Protein AF-A0A6G1RL89-F1 (afdb_monomer)

Secondary structure (DSSP, 8-state):
-HHHHTTTT-SSHHHHHHHHHHHHHHHHH-HHHHHHHHHHHHT-S-HHHHHHHHHHHHHHHHH-TTHHHHHHHHHHHHHHHHHHHH----TT--EEEHHHH-HHHHHHHH-TTSPP-B---HHHHSPPPPSSSS--TT--SS-S---BEEEE-SEEEEPSSTT-PEEEEEEETTS-EEEEEE-TT--THHHHHHHHHHHHHHHHHHH-SGGG-

Organism: NCBI:txid2861861

Nearest PDB structures (foldseek):
  7uxh-assembly1_C  TM=6.702E-01  e=1.088E-07  Homo sapiens
  7peb-assembly1_A  TM=6.533E-01  e=1.981E-07  Homo sapiens
  6bcx-assembly1_B  TM=6.563E-01  e=2.333E-07  Homo sapiens
  6sb2-assembly1_B  TM=6.577E-01  e=2.602E-07  Homo sapiens
  8era-assembly1_A  TM=6.270E-01  e=2.748E-07  Homo sapiens

InterPro domains:
  IPR000403 Phosphatidylinositol 3-/4-kinase, catalytic domain [PS50290] (152-213)
  IPR011009 Protein kinase-like domain superfamily [SSF56112] (81-208)
  IPR014009 PIK-related kinase, FAT domain [PS51189] (1-44)
  IPR050517 DNA Damage Response and Repair Kinase [PTHR11139] (2-213)
  IPR057564 Serine/threonine-protein kinase ATR-like, HEAT repeats [PF23593] (1-78)

pLDDT: mean 91.5, std 6.46, range [67.94, 98.12]

Radius of gyration: 18.92 Å; Cα contacts (8 Å, |Δi|>4): 242; chains: 1; bounding box: 45×50×54 Å

Structure (mmCIF, N/CA/C/O backbone):
data_AF-A0A6G1RL89-F1
#
_entry.id   AF-A0A6G1RL89-F1
#
loop_
_atom_site.group_PDB
_atom_site.id
_atom_site.type_symbol
_atom_site.label_atom_id
_atom_site.label_alt_id
_atom_site.label_comp_id
_atom_site.label_asym_id
_atom_site.label_entity_id
_atom_site.label_seq_id
_atom_site.pdbx_PDB_ins_code
_atom_site.Cartn_x
_atom_site.Cartn_y
_atom_site.Cartn_z
_atom_site.occupancy
_atom_site.B_iso_or_equiv
_atom_site.auth_seq_id
_atom_site.auth_comp_id
_atom_site.auth_asym_id
_atom_site.auth_atom_id
_atom_site.pdbx_PDB_model_num
ATOM 1 N N . PHE A 1 1 ? 12.461 -5.597 -7.334 1.00 83.75 1 PHE A N 1
ATOM 2 C CA . PHE A 1 1 ? 12.072 -4.218 -6.959 1.00 83.75 1 PHE A CA 1
ATOM 3 C C . PHE A 1 1 ? 12.439 -3.883 -5.517 1.00 83.75 1 PHE A C 1
ATOM 5 O O . PHE A 1 1 ? 13.153 -2.918 -5.295 1.00 83.75 1 PHE A O 1
ATOM 12 N N . SER A 1 2 ? 12.046 -4.691 -4.534 1.00 85.44 2 SER A N 1
ATOM 13 C CA . SER A 1 2 ? 12.359 -4.444 -3.122 1.00 85.44 2 SER A CA 1
ATOM 14 C C . SER A 1 2 ? 13.858 -4.336 -2.783 1.00 85.44 2 SER A C 1
ATOM 16 O O . SER A 1 2 ? 14.244 -3.492 -1.976 1.00 85.44 2 SER A O 1
ATOM 18 N N . GLN A 1 3 ? 14.720 -5.099 -3.465 1.00 89.25 3 GLN A N 1
ATOM 19 C CA . GLN A 1 3 ? 16.183 -4.946 -3.375 1.00 89.25 3 GLN A CA 1
ATOM 20 C C . GLN A 1 3 ? 16.710 -3.622 -3.960 1.00 89.25 3 GLN A C 1
ATOM 22 O O . GLN A 1 3 ? 17.746 -3.134 -3.531 1.00 89.25 3 GLN A O 1
ATOM 27 N N . LEU A 1 4 ? 16.009 -3.016 -4.925 1.00 91.94 4 LEU A N 1
ATOM 28 C CA . LEU A 1 4 ? 16.375 -1.688 -5.435 1.00 91.94 4 LEU A CA 1
ATOM 29 C C . LEU A 1 4 ? 16.027 -0.623 -4.394 1.00 91.94 4 LEU A C 1
ATOM 31 O O . LEU A 1 4 ? 16.845 0.237 -4.083 1.00 91.94 4 LEU A O 1
ATOM 35 N N . ILE A 1 5 ? 14.837 -0.738 -3.794 1.00 90.56 5 ILE A N 1
ATOM 36 C CA . ILE A 1 5 ? 14.379 0.156 -2.726 1.00 90.56 5 ILE A CA 1
ATOM 37 C C . ILE A 1 5 ? 15.330 0.144 -1.521 1.00 90.56 5 ILE A C 1
ATOM 39 O O . ILE A 1 5 ? 15.572 1.189 -0.919 1.00 90.56 5 ILE A O 1
ATOM 43 N N . SER A 1 6 ? 15.890 -1.013 -1.156 1.00 89.25 6 SER A N 1
ATOM 44 C CA . SER A 1 6 ? 16.833 -1.100 -0.033 1.00 89.25 6 SER A CA 1
ATOM 45 C C . SER A 1 6 ? 18.162 -0.378 -0.297 1.00 89.25 6 SER A C 1
ATOM 47 O O . SER A 1 6 ? 18.883 -0.081 0.653 1.00 89.25 6 SER A O 1
ATOM 49 N N . ARG A 1 7 ? 18.477 -0.060 -1.560 1.00 92.75 7 ARG A N 1
ATOM 50 C CA . ARG A 1 7 ? 19.749 0.536 -1.996 1.00 92.75 7 ARG A CA 1
ATOM 51 C C . ARG A 1 7 ? 19.641 1.991 -2.455 1.00 92.75 7 ARG A C 1
ATOM 53 O O . ARG A 1 7 ? 20.636 2.544 -2.900 1.00 92.75 7 ARG A O 1
ATOM 60 N N . ILE A 1 8 ? 18.488 2.645 -2.306 1.00 92.69 8 ILE A N 1
ATOM 61 C CA . ILE A 1 8 ? 18.311 4.044 -2.752 1.00 92.69 8 ILE A CA 1
ATOM 62 C C . ILE A 1 8 ? 19.202 5.051 -2.009 1.00 92.69 8 ILE A C 1
ATOM 64 O O . ILE A 1 8 ? 19.407 6.155 -2.492 1.00 92.69 8 ILE A O 1
ATOM 68 N N . CYS A 1 9 ? 19.733 4.687 -0.841 1.00 92.94 9 CYS A N 1
ATOM 69 C CA . CYS A 1 9 ? 20.680 5.509 -0.086 1.00 92.94 9 CYS A CA 1
ATOM 70 C C . CYS A 1 9 ? 22.141 5.180 -0.436 1.00 92.94 9 CYS A C 1
ATOM 72 O O . CYS A 1 9 ? 23.008 5.273 0.429 1.00 92.94 9 CYS A O 1
ATOM 74 N N . HIS A 1 10 ? 22.409 4.722 -1.662 1.00 93.12 10 HIS A N 1
ATOM 75 C CA . HIS A 1 10 ? 23.769 4.469 -2.125 1.00 93.12 10 HIS A CA 1
ATOM 76 C C . HIS A 1 10 ? 24.621 5.744 -2.009 1.00 93.12 10 HIS A C 1
ATOM 78 O O . HIS A 1 10 ? 24.128 6.838 -2.273 1.00 93.12 10 HIS A O 1
ATOM 84 N N . SER A 1 11 ? 25.887 5.604 -1.608 1.00 92.81 11 SER A N 1
ATOM 85 C CA . SER A 1 11 ? 26.793 6.738 -1.376 1.00 92.81 11 SER A CA 1
ATOM 86 C C . SER A 1 11 ? 27.204 7.451 -2.665 1.00 92.81 11 SER A C 1
ATOM 88 O O . SER A 1 11 ? 27.355 8.666 -2.668 1.00 92.81 11 SER A O 1
ATOM 90 N N . HIS A 1 12 ? 27.387 6.706 -3.758 1.00 95.75 12 HIS A N 1
ATOM 91 C CA . HIS A 1 12 ? 27.694 7.274 -5.074 1.00 95.75 12 HIS A CA 1
ATOM 92 C C . HIS A 1 12 ? 26.444 7.824 -5.772 1.00 95.75 12 HIS A C 1
ATOM 94 O O . HIS A 1 12 ? 25.513 7.067 -6.064 1.00 95.75 12 HIS A O 1
ATOM 100 N N . ASP A 1 13 ? 26.465 9.116 -6.103 1.00 94.06 13 ASP A N 1
ATOM 101 C CA . ASP A 1 13 ? 25.341 9.818 -6.732 1.00 94.06 13 ASP A CA 1
ATOM 102 C C . ASP A 1 13 ? 25.016 9.310 -8.141 1.00 94.06 13 ASP A C 1
ATOM 104 O O . ASP A 1 13 ? 23.843 9.204 -8.490 1.00 94.06 13 ASP A O 1
ATOM 108 N N . GLU A 1 14 ? 26.016 8.912 -8.932 1.00 96.44 14 GLU A N 1
ATOM 109 C CA . GLU A 1 14 ? 25.786 8.331 -10.265 1.00 96.44 14 GLU A CA 1
ATOM 110 C C . GLU A 1 14 ? 24.995 7.020 -10.183 1.00 96.44 14 GLU A C 1
ATOM 112 O O . GLU A 1 14 ? 24.044 6.797 -10.937 1.00 96.44 14 GLU A O 1
ATOM 117 N N . VAL A 1 15 ? 25.329 6.172 -9.204 1.00 96.25 15 VAL A N 1
ATOM 118 C CA . VAL A 1 15 ? 24.593 4.929 -8.941 1.00 96.25 15 VAL A CA 1
ATOM 119 C C . VAL A 1 15 ? 23.162 5.254 -8.530 1.00 96.25 15 VAL A C 1
ATOM 121 O O . VAL A 1 15 ? 22.223 4.629 -9.027 1.00 96.25 15 VAL A O 1
ATOM 124 N N . PHE A 1 16 ? 22.971 6.251 -7.661 1.00 96.06 16 PHE A N 1
ATOM 125 C CA . PHE A 1 16 ? 21.631 6.691 -7.294 1.00 96.06 16 PHE A CA 1
ATOM 126 C C . PHE A 1 16 ? 20.845 7.225 -8.499 1.00 96.06 16 PHE A C 1
ATOM 128 O O . PHE A 1 16 ? 19.677 6.872 -8.648 1.00 96.06 16 PHE A O 1
ATOM 135 N N . ALA A 1 17 ? 21.458 8.008 -9.387 1.00 96.19 17 ALA A N 1
ATOM 136 C CA . ALA A 1 17 ? 20.791 8.541 -10.573 1.00 96.19 17 ALA A CA 1
ATOM 137 C C . ALA A 1 17 ? 20.250 7.416 -11.472 1.00 96.19 17 ALA A C 1
ATOM 139 O O . ALA A 1 17 ? 19.093 7.455 -11.901 1.00 96.19 17 ALA A O 1
ATOM 140 N N . VAL A 1 18 ? 21.045 6.362 -11.685 1.00 96.75 18 VAL A N 1
ATOM 141 C CA . VAL A 1 18 ? 20.615 5.161 -12.418 1.00 96.75 18 VAL A CA 1
ATOM 142 C C . VAL A 1 18 ? 19.504 4.422 -11.665 1.00 96.75 18 VAL A C 1
ATOM 144 O O . VAL A 1 18 ? 18.473 4.090 -12.258 1.00 96.75 18 VAL A O 1
ATOM 147 N N . LEU A 1 19 ? 19.662 4.202 -10.355 1.00 96.06 19 LEU A N 1
ATOM 148 C CA . LEU A 1 19 ? 18.644 3.552 -9.521 1.00 96.06 19 LEU A CA 1
ATOM 149 C C . LEU A 1 19 ? 17.314 4.309 -9.555 1.00 96.06 19 LEU A C 1
ATOM 151 O O . LEU A 1 19 ? 16.263 3.686 -9.697 1.00 96.06 19 LEU A O 1
ATOM 155 N N . MET A 1 20 ? 17.348 5.638 -9.476 1.00 96.31 20 MET A N 1
ATOM 156 C CA . MET A 1 20 ? 16.171 6.498 -9.535 1.00 96.31 20 MET A CA 1
ATOM 157 C C . MET A 1 20 ? 15.408 6.292 -10.844 1.00 96.31 20 MET A C 1
ATOM 159 O O . MET A 1 20 ? 14.191 6.112 -10.817 1.00 96.31 20 MET A O 1
ATOM 163 N N . VAL A 1 21 ? 16.108 6.253 -11.983 1.00 96.44 21 VAL A N 1
ATOM 164 C CA . VAL A 1 21 ? 15.486 6.002 -13.292 1.00 96.44 21 VAL A CA 1
ATOM 165 C C . VAL A 1 21 ? 14.863 4.607 -13.353 1.00 96.44 21 VAL A C 1
ATOM 167 O O . VAL A 1 21 ? 13.735 4.465 -13.824 1.00 96.44 21 VAL A O 1
ATOM 170 N N . ILE A 1 22 ? 15.558 3.576 -12.865 1.00 96.75 22 ILE A N 1
ATOM 171 C CA . ILE A 1 22 ? 15.038 2.199 -12.860 1.00 96.75 22 ILE A CA 1
ATOM 172 C C . ILE A 1 22 ? 13.777 2.107 -11.993 1.00 96.75 22 ILE A C 1
ATOM 174 O O . ILE A 1 22 ? 12.759 1.578 -12.439 1.00 96.75 22 ILE A O 1
ATOM 178 N N . VAL A 1 23 ? 13.821 2.636 -10.768 1.00 96.50 23 VAL A N 1
ATOM 179 C CA . VAL A 1 23 ? 12.687 2.588 -9.837 1.00 96.50 23 VAL A CA 1
ATOM 180 C C . VAL A 1 23 ? 11.503 3.384 -10.386 1.00 96.50 23 VAL A C 1
ATOM 182 O O . VAL A 1 23 ? 10.383 2.880 -10.338 1.00 96.50 23 VAL A O 1
ATOM 185 N N . ALA A 1 24 ? 11.733 4.561 -10.979 1.00 96.69 24 ALA A N 1
ATOM 186 C CA . ALA A 1 24 ? 10.679 5.350 -11.619 1.00 96.69 24 ALA A CA 1
ATOM 187 C C . ALA A 1 24 ? 10.027 4.604 -12.798 1.00 96.69 24 ALA A C 1
ATOM 189 O O . ALA A 1 24 ? 8.803 4.581 -12.900 1.00 96.69 24 ALA A O 1
ATOM 190 N N . LYS A 1 25 ? 10.812 3.921 -13.646 1.00 96.38 25 LYS A N 1
ATOM 191 C CA . LYS A 1 25 ? 10.279 3.081 -14.737 1.00 96.38 25 LYS A CA 1
ATOM 192 C C . LYS A 1 25 ? 9.412 1.933 -14.220 1.00 96.38 25 LYS A C 1
ATOM 194 O O . LYS A 1 25 ? 8.344 1.684 -14.772 1.00 96.38 25 LYS A O 1
ATOM 199 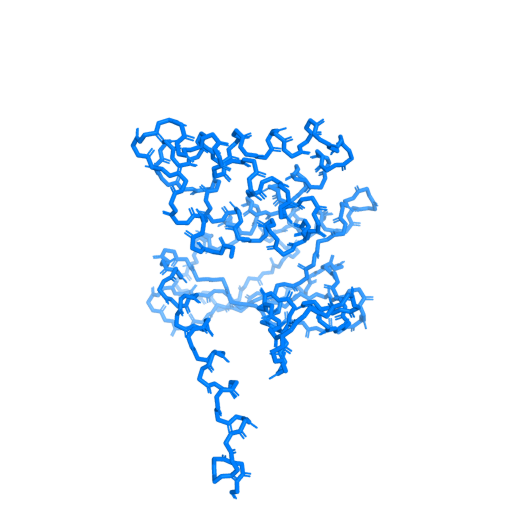N N . VAL A 1 26 ? 9.834 1.257 -13.149 1.00 95.25 26 VAL A N 1
ATOM 200 C CA . VAL A 1 26 ? 9.018 0.196 -12.536 1.00 95.25 26 VAL A CA 1
ATOM 201 C C . VAL A 1 26 ? 7.742 0.773 -11.920 1.00 95.25 26 VAL A C 1
ATOM 203 O O . VAL A 1 26 ? 6.677 0.183 -12.081 1.00 95.25 26 VAL A O 1
ATOM 206 N N . PHE A 1 27 ? 7.824 1.935 -11.268 1.00 96.12 27 PHE A N 1
ATOM 207 C CA . PHE A 1 27 ? 6.661 2.616 -10.699 1.00 96.12 27 PHE A CA 1
ATOM 208 C C . PHE A 1 27 ? 5.641 3.011 -11.776 1.00 96.12 27 PHE A C 1
ATOM 210 O O . PHE A 1 27 ? 4.444 2.872 -11.561 1.00 96.12 27 PHE A O 1
ATOM 217 N N . LEU A 1 28 ? 6.096 3.457 -12.950 1.00 95.69 28 LEU A N 1
ATOM 218 C CA . LEU A 1 28 ? 5.215 3.778 -14.078 1.00 95.69 28 LEU A CA 1
ATOM 219 C C . LEU A 1 28 ? 4.451 2.559 -14.598 1.00 95.69 28 LEU A C 1
ATOM 221 O O . LEU A 1 28 ? 3.280 2.688 -14.949 1.00 95.69 28 LEU A O 1
ATOM 225 N N . ALA A 1 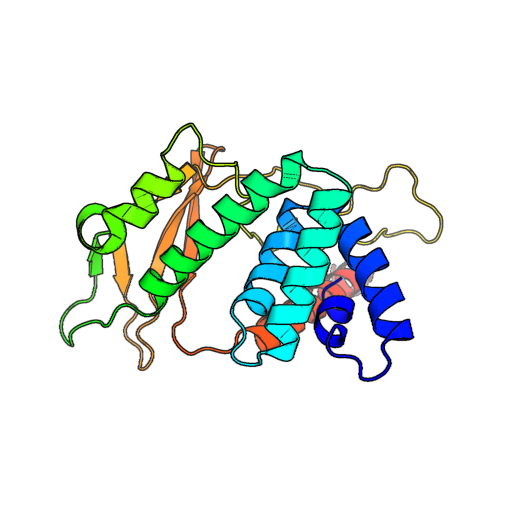29 ? 5.110 1.399 -14.651 1.00 93.69 29 ALA A N 1
ATOM 226 C CA . ALA A 1 29 ? 4.504 0.161 -15.129 1.00 93.69 29 ALA A CA 1
ATOM 227 C C . ALA A 1 29 ? 3.553 -0.467 -14.094 1.00 93.69 29 ALA A C 1
ATOM 229 O O . ALA A 1 29 ? 2.490 -0.958 -14.462 1.00 93.69 29 ALA A O 1
ATOM 230 N N . TYR A 1 30 ? 3.912 -0.423 -12.806 1.00 94.38 30 TYR A N 1
ATOM 231 C CA . TYR A 1 30 ? 3.186 -1.095 -11.720 1.00 94.38 30 TYR A CA 1
ATOM 232 C C . TYR A 1 30 ? 2.977 -0.167 -10.507 1.00 94.38 30 TYR A C 1
ATOM 234 O O . TYR A 1 30 ? 3.505 -0.438 -9.422 1.00 94.38 30 TYR A O 1
ATOM 242 N N . PRO A 1 31 ? 2.231 0.948 -10.655 1.00 95.38 31 PRO A N 1
ATOM 243 C CA . PRO A 1 31 ? 2.130 1.980 -9.621 1.00 95.38 31 PRO A CA 1
ATOM 244 C C . PRO A 1 31 ? 1.476 1.469 -8.334 1.00 95.38 31 PRO A C 1
ATOM 246 O O . PRO A 1 31 ? 1.931 1.815 -7.248 1.00 95.38 31 PRO A O 1
ATOM 249 N N . GLN A 1 32 ? 0.465 0.601 -8.439 1.00 95.31 32 GLN A N 1
ATOM 250 C CA . GLN A 1 32 ? -0.256 0.040 -7.291 1.00 95.31 32 GLN A CA 1
ATOM 251 C C . GLN A 1 32 ? 0.681 -0.742 -6.355 1.00 95.31 32 GLN A C 1
ATOM 253 O O . GLN A 1 32 ? 0.780 -0.452 -5.163 1.00 95.31 32 GLN A O 1
ATOM 258 N N . GLN A 1 33 ? 1.432 -1.698 -6.905 1.00 93.69 33 GLN A N 1
ATOM 259 C CA . GLN A 1 33 ? 2.367 -2.536 -6.153 1.00 93.69 33 GLN A CA 1
ATOM 260 C C . GLN A 1 33 ? 3.588 -1.733 -5.695 1.00 93.69 33 GLN A C 1
ATOM 262 O O . GLN A 1 33 ? 4.043 -1.861 -4.555 1.00 93.69 33 GLN A O 1
ATOM 267 N N . ALA A 1 34 ? 4.129 -0.885 -6.574 1.00 95.00 34 ALA A N 1
ATOM 268 C CA . ALA A 1 34 ? 5.293 -0.070 -6.262 1.00 95.00 34 ALA A CA 1
ATOM 269 C C . ALA A 1 34 ? 5.010 0.902 -5.111 1.00 95.00 34 ALA A C 1
ATOM 271 O O . ALA A 1 34 ? 5.843 1.036 -4.213 1.00 95.00 34 ALA A O 1
ATOM 272 N N . MET A 1 35 ? 3.829 1.527 -5.087 1.00 95.56 35 MET A N 1
ATOM 273 C CA . MET A 1 35 ? 3.455 2.483 -4.050 1.00 95.56 35 MET A CA 1
ATOM 274 C C . MET A 1 35 ? 3.435 1.847 -2.662 1.00 95.56 35 MET A C 1
ATOM 276 O O . MET A 1 35 ? 4.053 2.394 -1.752 1.00 95.56 35 MET A O 1
ATOM 280 N N . TRP A 1 36 ? 2.847 0.658 -2.502 1.00 93.81 36 TRP A N 1
ATOM 281 C CA . TRP A 1 36 ? 2.854 -0.065 -1.222 1.00 93.81 36 TRP A CA 1
ATOM 282 C C . TRP A 1 36 ? 4.254 -0.364 -0.683 1.00 93.81 36 TRP A C 1
ATOM 284 O O . TRP A 1 36 ? 4.455 -0.399 0.527 1.00 93.81 36 TRP A O 1
ATOM 294 N N . MET A 1 37 ? 5.239 -0.561 -1.558 1.00 90.62 37 MET A N 1
ATOM 295 C CA . MET A 1 37 ? 6.629 -0.744 -1.134 1.00 90.62 37 MET A CA 1
ATOM 296 C C . MET A 1 37 ? 7.330 0.594 -0.847 1.00 90.62 37 MET A C 1
ATOM 298 O O . MET A 1 37 ? 8.199 0.658 0.023 1.00 90.62 37 MET A O 1
ATOM 302 N N . MET A 1 38 ? 6.946 1.668 -1.543 1.00 92.62 38 MET A N 1
ATOM 303 C CA . MET A 1 38 ? 7.499 3.015 -1.361 1.00 92.62 38 MET A CA 1
ATOM 304 C C . MET A 1 38 ? 6.987 3.712 -0.091 1.00 92.62 38 MET A C 1
ATOM 306 O O . MET A 1 38 ? 7.710 4.525 0.483 1.00 92.62 38 MET A O 1
ATOM 310 N N . THR A 1 39 ? 5.795 3.382 0.411 1.00 89.56 39 THR A N 1
ATOM 311 C CA . THR A 1 39 ? 5.241 3.977 1.647 1.00 89.56 39 THR A CA 1
ATOM 312 C C . THR A 1 39 ? 6.122 3.718 2.872 1.00 89.56 39 THR A C 1
ATOM 314 O O . THR A 1 39 ? 6.369 4.620 3.670 1.00 89.56 39 THR A O 1
ATOM 317 N N . ALA A 1 40 ? 6.694 2.516 2.987 1.00 85.62 40 ALA A N 1
ATOM 318 C CA . ALA A 1 40 ? 7.628 2.173 4.063 1.00 85.62 40 ALA A CA 1
ATOM 319 C C . ALA A 1 40 ? 8.927 3.004 4.025 1.00 85.62 40 ALA A C 1
ATOM 321 O O . ALA A 1 40 ? 9.619 3.151 5.032 1.00 85.62 40 ALA A O 1
ATOM 322 N N . VAL A 1 41 ? 9.282 3.521 2.850 1.00 90.31 41 VAL A N 1
ATOM 323 C CA . VAL A 1 41 ? 10.474 4.341 2.618 1.00 90.31 41 VAL A CA 1
ATOM 324 C C . VAL A 1 41 ? 10.169 5.809 2.895 1.00 90.31 41 VAL A C 1
ATOM 326 O O . VAL A 1 41 ? 10.963 6.485 3.546 1.00 90.31 41 VAL A O 1
ATOM 329 N N . SER A 1 42 ? 9.014 6.292 2.430 1.00 91.12 42 SER A N 1
ATOM 330 C CA . SER A 1 42 ? 8.607 7.693 2.559 1.00 91.12 42 SER A CA 1
ATOM 331 C C . SER A 1 42 ? 8.333 8.106 4.007 1.00 91.12 42 SER A C 1
ATOM 333 O O . SER A 1 42 ? 8.482 9.279 4.338 1.00 91.12 42 SER A O 1
ATOM 335 N N . LYS A 1 43 ? 7.988 7.148 4.876 1.00 88.62 43 LYS A N 1
ATOM 336 C CA . LYS A 1 43 ? 7.766 7.342 6.321 1.00 88.62 43 LYS A CA 1
ATOM 337 C C . LYS A 1 43 ? 8.950 6.883 7.190 1.00 88.62 43 LYS A C 1
ATOM 339 O O . LYS A 1 43 ? 8.790 6.605 8.374 1.00 88.62 43 LYS A O 1
ATOM 344 N N . SER A 1 44 ? 10.141 6.761 6.603 1.00 89.44 44 SER A N 1
ATOM 345 C CA . SER A 1 44 ? 11.376 6.404 7.313 1.00 89.44 44 SER A CA 1
ATOM 346 C C . SER A 1 44 ? 11.819 7.498 8.298 1.00 89.44 44 SER A C 1
ATOM 348 O O . SER A 1 44 ? 11.672 8.682 8.016 1.00 89.44 44 SER A O 1
ATOM 350 N N . SER A 1 45 ? 12.460 7.113 9.406 1.00 89.44 45 SER A N 1
ATOM 351 C CA . SER A 1 45 ? 13.119 8.046 10.338 1.00 89.44 45 SER A CA 1
ATOM 352 C C . SER A 1 45 ? 14.386 8.694 9.759 1.00 89.44 45 SER A C 1
ATOM 354 O O . SER A 1 45 ? 14.787 9.773 10.180 1.00 89.44 45 SER A O 1
ATOM 356 N N . TYR A 1 46 ? 15.024 8.049 8.780 1.00 92.50 46 TYR A N 1
ATOM 357 C CA . TYR A 1 46 ? 16.226 8.556 8.112 1.00 92.50 46 TYR A CA 1
ATOM 358 C C . TYR A 1 46 ? 15.881 9.582 7.024 1.00 92.50 46 TYR A C 1
ATOM 360 O O . TYR A 1 46 ? 15.286 9.220 6.006 1.00 92.50 46 TYR A O 1
ATOM 368 N N . SER A 1 47 ? 16.324 10.831 7.197 1.00 93.62 47 SER A N 1
ATOM 369 C CA . SER A 1 47 ? 16.037 11.956 6.292 1.00 93.62 47 SER A CA 1
ATOM 370 C C . SER A 1 47 ? 16.508 11.715 4.857 1.00 93.62 47 SER A C 1
ATOM 372 O O . SER A 1 47 ? 15.732 11.906 3.923 1.00 93.62 47 SER A O 1
ATOM 374 N N . THR A 1 48 ? 17.730 11.205 4.664 1.00 94.00 48 THR A N 1
ATOM 375 C CA . THR A 1 48 ? 18.265 10.864 3.335 1.00 94.00 48 THR A CA 1
ATOM 376 C C . THR A 1 48 ? 17.338 9.907 2.596 1.00 94.00 48 THR A C 1
ATOM 378 O O . THR A 1 48 ? 17.024 10.115 1.429 1.00 94.00 48 THR A O 1
ATOM 381 N N . ARG A 1 49 ? 16.823 8.887 3.290 1.00 94.12 49 ARG A N 1
ATOM 382 C CA . ARG A 1 49 ? 15.919 7.893 2.703 1.00 94.12 49 ARG A CA 1
ATOM 383 C C . ARG A 1 49 ? 14.594 8.514 2.266 1.00 94.12 49 ARG A C 1
ATOM 385 O O . ARG A 1 49 ? 14.102 8.201 1.184 1.00 94.12 49 ARG A O 1
ATOM 392 N N . VAL A 1 50 ? 14.049 9.416 3.080 1.00 95.25 50 VAL A N 1
ATOM 393 C CA . VAL A 1 50 ? 12.824 10.162 2.764 1.00 95.25 50 VAL A CA 1
ATOM 394 C C . VAL A 1 50 ? 13.043 11.090 1.566 1.00 95.25 50 VAL A C 1
ATOM 396 O O . VAL A 1 50 ? 12.215 11.107 0.657 1.00 95.25 50 VAL A O 1
ATOM 399 N N . ASN A 1 51 ? 14.161 11.817 1.519 1.00 96.06 51 ASN A N 1
ATOM 400 C CA . ASN A 1 51 ? 14.480 12.743 0.429 1.00 96.06 51 ASN A CA 1
ATOM 401 C C . ASN A 1 51 ? 14.674 12.007 -0.903 1.00 96.06 51 ASN A C 1
ATOM 403 O O . ASN A 1 51 ? 13.993 12.326 -1.874 1.00 96.06 51 ASN A O 1
ATOM 407 N N . ARG A 1 52 ? 15.470 10.931 -0.919 1.00 96.06 52 ARG A N 1
ATOM 408 C CA . ARG A 1 52 ? 15.660 10.087 -2.111 1.00 96.06 52 ARG A CA 1
ATOM 409 C C . ARG A 1 52 ? 1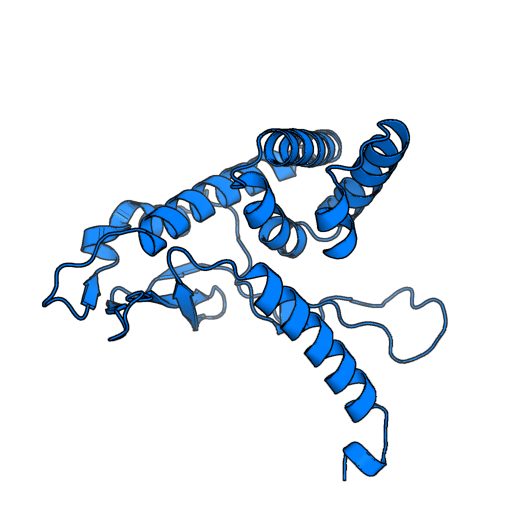4.344 9.460 -2.587 1.00 96.06 52 ARG A C 1
ATOM 411 O O . ARG A 1 52 ? 14.086 9.378 -3.784 1.00 96.06 52 ARG A O 1
ATOM 418 N N . CYS A 1 53 ? 13.466 9.059 -1.664 1.00 96.44 53 CYS A N 1
ATOM 419 C CA . CYS A 1 53 ? 12.123 8.581 -2.004 1.00 96.44 53 CYS A CA 1
ATOM 420 C C . CYS A 1 53 ? 11.276 9.668 -2.682 1.00 96.44 53 CYS A C 1
ATOM 422 O O . CYS A 1 53 ? 10.595 9.380 -3.666 1.00 96.44 53 CYS A O 1
ATOM 424 N N . LYS A 1 54 ? 11.316 10.907 -2.175 1.00 96.44 54 LYS A N 1
ATOM 425 C CA . LYS A 1 54 ? 10.627 12.051 -2.789 1.00 96.44 54 LYS A CA 1
ATOM 426 C C . LYS A 1 54 ? 11.176 12.348 -4.183 1.00 96.44 54 LYS A C 1
ATOM 428 O O . LYS A 1 54 ? 10.381 12.534 -5.094 1.00 96.44 54 LYS A O 1
ATOM 433 N N . GLU A 1 55 ? 12.496 12.326 -4.371 1.00 97.38 55 GLU A N 1
ATOM 434 C CA . GLU A 1 55 ? 13.138 12.496 -5.686 1.00 97.38 55 GLU A CA 1
ATOM 435 C C . GLU A 1 55 ? 12.628 11.460 -6.702 1.00 97.38 55 GLU A C 1
ATOM 437 O O . GLU A 1 55 ? 12.212 11.824 -7.801 1.00 97.38 55 GLU A O 1
ATOM 442 N N . ILE A 1 56 ? 12.561 10.183 -6.308 1.00 97.38 56 ILE A N 1
ATOM 443 C CA . ILE A 1 56 ? 12.039 9.096 -7.152 1.00 97.38 56 ILE A CA 1
ATOM 444 C C . ILE A 1 56 ? 10.562 9.313 -7.509 1.00 97.38 56 ILE A C 1
ATOM 446 O O . ILE A 1 56 ? 10.190 9.193 -8.678 1.00 97.38 56 ILE A O 1
ATOM 450 N N . LEU A 1 57 ? 9.711 9.624 -6.524 1.00 97.00 57 LEU A N 1
ATOM 451 C CA . LEU A 1 57 ? 8.278 9.842 -6.757 1.00 97.00 57 LEU A CA 1
ATOM 452 C C . LEU A 1 57 ? 8.040 11.074 -7.635 1.00 97.00 57 LEU A C 1
ATOM 454 O O . LEU A 1 57 ? 7.262 11.005 -8.582 1.00 97.00 57 LEU A O 1
ATOM 458 N N . ASN A 1 58 ? 8.773 12.163 -7.397 1.00 97.31 58 ASN A N 1
ATOM 459 C CA . ASN A 1 58 ? 8.730 13.349 -8.245 1.00 97.31 58 ASN A CA 1
ATOM 460 C C . ASN A 1 58 ? 9.166 13.012 -9.669 1.00 97.31 58 ASN A C 1
ATOM 462 O O . ASN A 1 58 ? 8.496 13.419 -10.613 1.00 97.31 58 ASN A O 1
ATOM 466 N N . LYS A 1 59 ? 10.235 12.228 -9.858 1.00 97.25 59 LYS A N 1
ATOM 467 C CA . LYS A 1 59 ? 10.656 11.780 -11.192 1.00 97.25 59 LYS A CA 1
ATOM 468 C C . LYS A 1 59 ? 9.546 10.996 -11.898 1.00 97.25 59 LYS A C 1
ATOM 470 O O . LYS A 1 59 ? 9.301 11.247 -13.074 1.00 97.25 59 LYS A O 1
ATOM 475 N N . ALA A 1 60 ? 8.850 10.103 -11.192 1.00 97.06 60 ALA A N 1
ATOM 476 C CA . ALA A 1 60 ? 7.711 9.369 -11.745 1.00 97.06 60 ALA A CA 1
ATOM 477 C C . ALA A 1 60 ? 6.544 10.299 -12.132 1.00 97.06 60 ALA A C 1
ATOM 479 O O . ALA A 1 60 ? 5.973 10.124 -13.205 1.00 97.06 60 ALA A O 1
ATOM 480 N N . ILE A 1 61 ? 6.241 11.321 -11.320 1.00 97.38 61 ILE A N 1
ATOM 481 C CA . ILE A 1 61 ? 5.224 12.343 -11.630 1.00 97.38 61 ILE A CA 1
ATOM 482 C C . ILE A 1 61 ? 5.609 13.141 -12.881 1.00 97.38 61 ILE A C 1
ATOM 484 O O . ILE A 1 61 ? 4.777 13.322 -13.759 1.00 97.38 61 ILE A O 1
ATOM 488 N N . HIS A 1 62 ? 6.874 13.550 -13.022 1.00 97.38 62 HIS A N 1
ATOM 489 C CA . HIS A 1 62 ? 7.342 14.242 -14.232 1.00 97.38 62 HIS A CA 1
ATOM 490 C C . HIS A 1 62 ? 7.232 13.368 -15.489 1.00 97.38 62 HIS A C 1
ATOM 492 O O . HIS A 1 62 ? 7.062 13.886 -16.586 1.00 97.38 62 HIS A O 1
ATOM 498 N N . MET A 1 63 ? 7.349 12.044 -15.350 1.00 96.50 63 MET A N 1
ATOM 499 C CA . MET A 1 63 ? 7.173 11.110 -16.466 1.00 96.50 63 MET A CA 1
ATOM 500 C C . MET A 1 63 ? 5.694 10.831 -16.777 1.00 96.50 63 MET A C 1
ATOM 502 O O . MET A 1 63 ? 5.372 10.494 -17.913 1.00 96.50 63 MET A O 1
ATOM 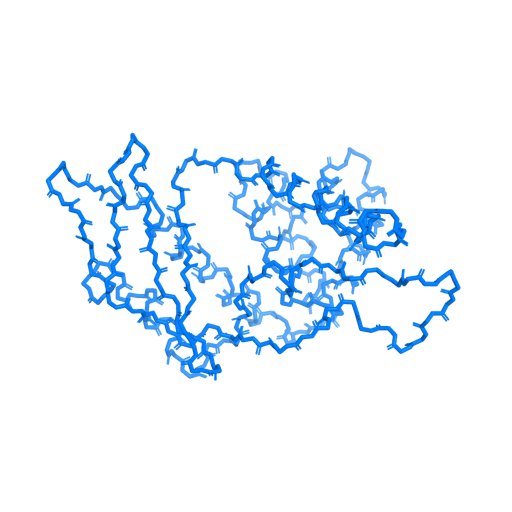506 N N . LYS A 1 64 ? 4.801 10.944 -15.785 1.00 96.50 64 LYS A N 1
ATOM 507 C CA . LYS A 1 64 ? 3.349 10.792 -15.940 1.00 96.50 64 LYS A CA 1
ATOM 508 C C . LYS A 1 64 ? 2.611 11.587 -14.860 1.00 96.50 64 LYS A C 1
ATOM 510 O O . LYS A 1 64 ? 2.408 11.097 -13.748 1.00 96.50 64 LYS A O 1
ATOM 515 N N . GLU A 1 65 ? 2.152 12.785 -15.217 1.00 96.12 65 GLU A N 1
ATOM 516 C CA . GLU A 1 65 ? 1.546 13.745 -14.280 1.00 96.12 65 GLU A CA 1
ATOM 517 C C . GLU A 1 65 ? 0.326 13.174 -13.543 1.00 96.12 65 GLU A C 1
ATOM 519 O O . GLU A 1 65 ? 0.145 13.405 -12.347 1.00 96.12 65 GLU A O 1
ATOM 524 N N . SER A 1 66 ? -0.457 12.319 -14.213 1.00 94.75 66 SER A N 1
ATOM 525 C CA . SER A 1 66 ? -1.638 11.674 -13.626 1.00 94.75 66 SER A CA 1
ATOM 526 C C . SER A 1 66 ? -1.326 10.821 -12.384 1.00 94.75 66 SER A C 1
ATOM 528 O O . SER A 1 66 ? -2.235 10.502 -11.619 1.00 94.75 66 SER A O 1
ATOM 530 N N . LEU A 1 67 ? -0.062 10.426 -12.165 1.00 96.19 67 LEU A N 1
ATOM 531 C CA . LEU A 1 67 ? 0.360 9.710 -10.957 1.00 96.19 67 LEU A CA 1
ATOM 532 C C . LEU A 1 67 ? 0.392 10.602 -9.713 1.00 96.19 67 LEU A C 1
ATOM 534 O O . LEU A 1 67 ? 0.318 10.070 -8.607 1.00 96.19 67 LEU A O 1
ATOM 538 N N . GLY A 1 68 ? 0.484 11.927 -9.865 1.00 97.06 68 GLY A N 1
ATOM 539 C CA . GLY A 1 68 ? 0.591 12.859 -8.740 1.00 97.06 68 GLY A CA 1
ATOM 540 C C . GLY A 1 68 ? -0.578 12.732 -7.768 1.00 97.06 68 GLY A C 1
ATOM 541 O O . GLY A 1 68 ? -0.369 12.592 -6.562 1.00 97.06 68 GLY A O 1
ATOM 542 N N . LYS A 1 69 ? -1.803 12.663 -8.301 1.00 96.75 69 LYS A N 1
ATOM 543 C CA . LYS A 1 69 ? -3.013 12.449 -7.499 1.00 96.75 69 LYS A CA 1
ATOM 544 C C . LYS A 1 69 ? -2.967 11.115 -6.745 1.00 96.75 69 LYS A C 1
ATOM 546 O O . LYS A 1 69 ? -3.162 11.098 -5.535 1.00 96.75 69 LYS A O 1
ATOM 551 N N . PHE A 1 70 ? -2.653 10.020 -7.440 1.00 97.56 70 PHE A N 1
ATOM 552 C CA . PHE A 1 70 ? -2.563 8.684 -6.838 1.00 97.56 70 PHE A CA 1
ATOM 553 C C . PHE A 1 70 ? -1.522 8.625 -5.710 1.00 97.56 70 PHE A C 1
ATOM 555 O O . PHE A 1 70 ? -1.804 8.099 -4.636 1.00 97.56 70 PHE A O 1
ATOM 562 N N . ILE A 1 71 ? -0.339 9.209 -5.921 1.00 97.62 71 ILE A N 1
ATOM 563 C CA . ILE A 1 71 ? 0.726 9.274 -4.911 1.00 97.62 71 ILE A CA 1
ATOM 564 C C . ILE A 1 71 ? 0.274 10.093 -3.695 1.00 97.62 71 ILE A C 1
ATOM 566 O O . ILE A 1 71 ? 0.508 9.677 -2.559 1.00 97.62 71 ILE A O 1
ATOM 570 N N . GLY A 1 72 ? -0.384 11.235 -3.918 1.00 97.00 72 GLY A N 1
ATOM 571 C CA . GLY A 1 72 ? -0.920 12.079 -2.848 1.00 97.00 72 GLY A CA 1
ATOM 572 C C . GLY A 1 72 ? -1.992 11.370 -2.016 1.00 97.00 72 GLY A C 1
ATOM 573 O O . GLY A 1 72 ? -1.925 11.371 -0.786 1.00 97.00 72 GLY A O 1
ATOM 574 N N . ASP A 1 73 ? -2.938 10.705 -2.675 1.00 97.56 73 ASP A N 1
ATOM 575 C CA . ASP A 1 73 ? -4.002 9.938 -2.025 1.00 97.56 73 ASP A CA 1
ATOM 576 C C . ASP A 1 73 ? -3.452 8.734 -1.249 1.00 97.56 73 ASP A C 1
ATOM 578 O O . ASP A 1 73 ? -3.823 8.516 -0.092 1.00 97.56 73 ASP A O 1
ATOM 582 N N . ALA A 1 74 ? -2.485 8.008 -1.818 1.00 97.06 74 ALA A N 1
ATOM 583 C CA . ALA A 1 74 ? -1.796 6.927 -1.122 1.00 97.06 74 ALA A CA 1
ATOM 584 C C . ALA A 1 74 ? -1.015 7.426 0.101 1.00 97.06 74 ALA A C 1
ATOM 586 O O . ALA A 1 74 ? -1.048 6.787 1.155 1.00 97.06 74 ALA A O 1
ATOM 587 N N . ALA A 1 75 ? -0.358 8.587 0.008 1.00 96.25 75 ALA A N 1
ATOM 588 C CA . ALA A 1 75 ? 0.310 9.200 1.151 1.00 96.25 75 ALA A CA 1
ATOM 589 C C . ALA A 1 75 ? -0.691 9.516 2.277 1.00 96.25 75 ALA A C 1
ATOM 591 O O . ALA A 1 75 ? -0.477 9.068 3.406 1.00 96.25 75 ALA A O 1
ATOM 592 N N . ARG A 1 76 ? -1.818 10.176 1.958 1.00 96.88 76 ARG A N 1
ATOM 593 C CA . ARG A 1 76 ? -2.907 10.473 2.912 1.00 96.88 76 ARG A CA 1
ATOM 594 C C . ARG A 1 76 ? -3.449 9.205 3.573 1.00 96.88 76 ARG A C 1
ATOM 596 O O . ARG A 1 76 ? -3.613 9.179 4.792 1.00 96.88 76 ARG A O 1
ATOM 603 N N . LEU A 1 77 ? -3.688 8.147 2.792 1.00 97.19 77 LEU A N 1
ATOM 604 C CA . LEU A 1 77 ? -4.145 6.860 3.319 1.00 97.19 77 LEU A CA 1
ATOM 605 C C . LEU A 1 77 ? -3.135 6.283 4.307 1.00 97.19 77 LEU A C 1
ATOM 607 O O . LEU A 1 77 ? -3.509 5.890 5.409 1.00 97.19 77 LEU A O 1
ATOM 611 N N . THR A 1 78 ? -1.853 6.252 3.941 1.00 95.25 78 THR A N 1
ATOM 612 C CA . THR A 1 78 ? -0.824 5.685 4.822 1.00 95.25 78 THR A CA 1
ATOM 613 C C . THR A 1 78 ? -0.620 6.473 6.105 1.00 95.25 78 THR A C 1
ATOM 615 O O . THR A 1 78 ? -0.391 5.855 7.141 1.00 95.25 78 THR A O 1
ATOM 618 N N . ASP A 1 79 ? -0.777 7.797 6.080 1.00 95.44 79 ASP A N 1
ATOM 619 C CA . ASP A 1 79 ? -0.768 8.612 7.296 1.00 95.44 79 ASP A CA 1
ATOM 620 C C . ASP A 1 79 ? -1.913 8.227 8.235 1.00 95.44 79 ASP A C 1
ATOM 622 O O . ASP A 1 79 ? -1.697 7.979 9.421 1.00 95.44 79 ASP A O 1
ATOM 626 N N . LYS A 1 80 ? -3.126 8.070 7.696 1.00 96.62 80 LYS A N 1
ATOM 627 C CA . LYS A 1 80 ? -4.296 7.667 8.485 1.00 96.62 80 LYS A CA 1
ATOM 628 C C . LYS A 1 80 ? -4.243 6.218 8.968 1.00 96.62 80 LYS A C 1
ATOM 630 O O . LYS A 1 80 ? -4.665 5.937 10.090 1.00 96.62 80 LYS A O 1
ATOM 635 N N . LEU A 1 81 ? -3.663 5.307 8.190 1.00 95.69 81 LEU A N 1
ATOM 636 C CA . LEU A 1 81 ? -3.377 3.945 8.646 1.00 95.69 81 LEU A CA 1
ATOM 637 C C . LEU A 1 81 ? -2.315 3.933 9.753 1.00 95.69 81 LEU A C 1
ATOM 639 O O . LEU A 1 81 ? -2.442 3.167 10.705 1.00 95.69 81 LEU A O 1
ATOM 643 N N . LEU A 1 82 ? -1.297 4.794 9.678 1.00 93.44 82 LEU A N 1
ATOM 644 C CA . LEU A 1 82 ? -0.273 4.905 10.716 1.00 93.44 82 LEU A CA 1
ATOM 645 C C . LEU A 1 82 ? -0.842 5.485 12.020 1.00 93.44 82 LEU A C 1
ATOM 647 O O . LEU A 1 82 ? -0.509 4.992 13.099 1.00 93.44 82 LEU A O 1
ATOM 651 N N . GLU A 1 83 ? -1.735 6.476 11.933 1.00 94.69 83 GLU A N 1
ATOM 652 C CA . GLU A 1 83 ? -2.522 6.970 13.074 1.00 94.69 83 GLU A CA 1
ATOM 653 C C . GLU A 1 83 ? -3.346 5.839 13.710 1.00 94.69 83 GLU A C 1
ATOM 655 O O . GLU A 1 83 ? -3.342 5.691 14.934 1.00 94.69 83 GLU A O 1
ATOM 660 N N . LEU A 1 84 ? -3.993 4.993 12.896 1.00 95.56 84 LEU A N 1
ATOM 661 C CA . LEU A 1 84 ? -4.714 3.815 13.379 1.00 95.56 84 LEU A CA 1
ATOM 662 C C . LEU A 1 84 ? -3.788 2.847 14.107 1.00 95.56 84 LEU A C 1
ATOM 664 O O . LEU A 1 84 ? -4.062 2.483 15.254 1.00 95.56 84 LEU A O 1
ATOM 668 N N . CYS A 1 85 ? -2.672 2.471 13.480 1.00 92.94 85 CYS A N 1
ATOM 669 C CA . CYS A 1 85 ? -1.669 1.593 14.076 1.00 92.94 85 CYS A CA 1
ATOM 670 C C . CYS A 1 85 ? -1.223 2.122 15.443 1.00 92.94 85 CYS A C 1
ATOM 672 O O . CYS A 1 85 ? -1.268 1.384 16.426 1.00 92.94 85 CYS A O 1
ATOM 674 N N . ASN A 1 86 ? -0.870 3.406 15.525 1.00 92.31 86 ASN A N 1
ATOM 675 C CA . ASN A 1 86 ? -0.265 4.011 16.710 1.00 92.31 86 ASN A CA 1
ATOM 676 C C . ASN A 1 86 ? -1.264 4.530 17.749 1.00 92.31 86 ASN A C 1
ATOM 678 O O . ASN A 1 86 ? -0.828 4.973 18.812 1.00 92.31 86 ASN A O 1
ATOM 682 N N . LYS A 1 87 ? -2.580 4.468 17.494 1.00 92.88 87 LYS A N 1
ATOM 683 C CA . LYS A 1 87 ? -3.571 4.927 18.472 1.00 92.88 87 LYS A CA 1
ATOM 684 C C . LYS A 1 87 ? -3.389 4.174 19.802 1.00 92.88 87 LYS A C 1
ATOM 686 O O . LYS A 1 87 ? -3.427 2.935 19.786 1.00 92.88 87 LYS A O 1
ATOM 691 N N . PRO A 1 88 ? -3.183 4.883 20.930 1.00 90.06 88 PRO A N 1
ATOM 692 C CA . PRO A 1 88 ? -3.071 4.250 22.235 1.00 90.06 88 PRO A CA 1
ATOM 693 C C . PRO A 1 88 ? -4.393 3.577 22.600 1.00 90.06 88 PRO A C 1
ATOM 695 O O . PRO A 1 88 ? -5.468 4.032 22.204 1.00 90.06 88 PRO A O 1
ATOM 698 N N . VAL A 1 89 ? -4.288 2.469 23.326 1.00 86.88 89 VAL A N 1
ATOM 699 C CA . VAL A 1 89 ? -5.432 1.673 23.764 1.00 86.88 89 VAL A CA 1
ATOM 700 C C . VAL A 1 89 ? -5.379 1.545 25.276 1.00 86.88 89 VAL A C 1
ATOM 702 O O . VAL A 1 89 ? -4.419 0.981 25.820 1.00 86.88 89 VAL A O 1
ATOM 705 N N . ASP A 1 90 ? -6.434 2.019 25.929 1.00 79.94 90 ASP A N 1
ATOM 706 C CA . ASP A 1 90 ? -6.611 1.905 27.373 1.00 79.94 90 ASP A CA 1
ATOM 707 C C . ASP A 1 90 ? -6.695 0.434 27.805 1.00 79.94 90 ASP A C 1
ATOM 709 O O . ASP A 1 90 ? -7.095 -0.443 27.039 1.00 79.94 90 ASP A O 1
ATOM 713 N N . GLY A 1 91 ? -6.264 0.137 29.033 1.00 69.69 91 GLY A N 1
ATOM 714 C CA . GLY A 1 91 ? -6.064 -1.232 29.531 1.00 69.69 91 GLY A CA 1
ATOM 715 C C . GLY A 1 91 ? -7.251 -2.185 29.350 1.00 69.69 91 GLY A C 1
ATOM 716 O O . GLY A 1 91 ? -7.025 -3.358 29.073 1.00 69.69 91 GLY A O 1
ATOM 717 N N . ASN A 1 92 ? -8.484 -1.676 29.426 1.00 77.44 92 ASN A N 1
ATOM 718 C CA . ASN A 1 92 ? -9.698 -2.497 29.443 1.00 77.44 92 ASN A CA 1
ATOM 719 C C . ASN A 1 92 ? -10.426 -2.598 28.095 1.00 77.44 92 ASN A C 1
ATOM 721 O O . ASN A 1 92 ? -11.415 -3.320 28.003 1.00 77.44 92 ASN A O 1
ATOM 725 N N . SER A 1 93 ? -9.986 -1.885 27.053 1.00 85.50 93 SER A N 1
ATOM 726 C CA . SER A 1 93 ? -10.677 -1.927 25.761 1.00 85.50 93 SER A CA 1
ATOM 727 C C . SER A 1 93 ? -10.123 -3.038 24.867 1.00 85.50 93 SER A C 1
ATOM 729 O O . SER A 1 93 ? -8.933 -3.061 24.552 1.00 85.50 93 SER A O 1
ATOM 731 N N . SER A 1 94 ? -11.000 -3.949 24.438 1.00 91.50 94 SER A N 1
ATOM 732 C CA . SER A 1 94 ? -10.713 -5.001 23.453 1.00 91.50 94 SER A CA 1
ATOM 733 C C . SER A 1 94 ? -11.139 -4.623 22.031 1.00 91.50 94 SER A C 1
ATOM 735 O O . SER A 1 94 ? -10.801 -5.323 21.077 1.00 91.50 94 SER A O 1
ATOM 737 N N . THR A 1 95 ? -11.879 -3.522 21.863 1.00 94.44 95 THR A N 1
ATOM 738 C CA . THR A 1 95 ? -12.419 -3.099 20.566 1.00 94.44 95 THR A CA 1
ATOM 739 C C . THR A 1 95 ? -12.435 -1.578 20.421 1.00 94.44 95 THR A C 1
ATOM 741 O O . THR A 1 95 ? -12.720 -0.833 21.356 1.00 94.44 95 THR A O 1
ATOM 744 N N . LEU A 1 96 ? -12.143 -1.101 19.214 1.00 95.38 96 LEU A N 1
ATOM 745 C CA . LEU A 1 96 ? -12.380 0.273 18.782 1.00 95.38 96 LEU A CA 1
ATOM 746 C C . LEU A 1 96 ? -13.400 0.264 17.642 1.00 95.38 96 LEU A C 1
ATOM 748 O O . LEU A 1 96 ? -13.541 -0.719 16.920 1.00 95.38 96 LEU A O 1
ATOM 752 N N . SER A 1 97 ? -14.080 1.389 17.453 1.00 96.50 97 SER A N 1
ATOM 753 C CA . SER A 1 97 ? -14.940 1.630 16.288 1.00 96.50 97 SER A CA 1
ATOM 754 C C . SER A 1 97 ? -14.233 2.510 15.253 1.00 96.50 97 SER A C 1
ATOM 756 O O . SER A 1 97 ? -13.710 3.575 15.599 1.00 96.50 97 SER A O 1
ATOM 758 N N . MET A 1 98 ? -14.261 2.099 13.987 1.00 96.94 98 MET A N 1
ATOM 759 C CA . MET A 1 98 ? -13.803 2.854 12.823 1.00 96.94 98 MET A CA 1
ATOM 760 C C . MET A 1 98 ? -14.642 4.126 12.640 1.00 96.94 98 MET A C 1
ATOM 762 O O . MET A 1 98 ? -14.092 5.200 12.402 1.00 96.94 98 MET A O 1
ATOM 766 N N . ASN A 1 99 ? -15.959 4.036 12.854 1.00 96.12 99 ASN A N 1
ATOM 767 C CA . ASN A 1 99 ? -16.899 5.154 12.790 1.00 96.12 99 ASN A CA 1
ATOM 768 C C . ASN A 1 99 ? -16.742 6.158 13.927 1.00 96.12 99 ASN A C 1
ATOM 770 O O . ASN A 1 99 ? -17.266 7.256 13.808 1.00 96.12 99 ASN A O 1
ATOM 774 N N . ILE A 1 100 ? -16.087 5.818 15.035 1.00 95.31 100 ILE A N 1
ATOM 775 C CA . ILE A 1 100 ? -15.892 6.743 16.161 1.00 95.31 100 ILE A CA 1
ATOM 776 C C . ILE A 1 100 ? -14.465 7.277 16.159 1.00 95.31 100 ILE A C 1
ATOM 778 O O . ILE A 1 100 ? -14.252 8.488 16.161 1.00 95.31 100 ILE A O 1
ATOM 782 N N . HIS A 1 101 ? -13.486 6.379 16.108 1.00 95.94 101 HIS A N 1
ATOM 783 C CA . HIS A 1 101 ? -12.083 6.701 16.355 1.00 95.94 101 HIS A CA 1
ATOM 784 C C . HIS A 1 101 ? -11.310 7.052 15.084 1.00 95.94 101 HIS A C 1
ATOM 786 O O . HIS A 1 101 ? -10.284 7.722 15.174 1.00 95.94 101 HIS A O 1
ATOM 792 N N . PHE A 1 102 ? -11.788 6.612 13.916 1.00 96.88 102 PHE A N 1
ATOM 793 C CA . PHE A 1 102 ? -11.067 6.697 12.643 1.00 96.88 102 PHE A CA 1
ATOM 794 C C . PHE A 1 102 ? -11.962 7.206 11.499 1.00 96.88 102 PHE A C 1
ATOM 796 O O . PHE A 1 102 ? -11.745 6.880 10.333 1.00 96.88 102 PHE A O 1
ATOM 803 N N . LYS A 1 103 ? -12.943 8.065 11.823 1.00 96.31 103 LYS A N 1
ATOM 804 C CA . LYS A 1 103 ? -13.898 8.668 10.869 1.00 96.31 103 LYS A CA 1
ATOM 805 C C . LYS A 1 103 ? -13.221 9.209 9.613 1.00 96.31 103 LYS A C 1
ATOM 807 O O . LYS A 1 103 ? -13.684 8.968 8.505 1.00 96.31 103 LYS A O 1
ATOM 812 N N . THR A 1 104 ? -12.111 9.924 9.793 1.00 96.94 104 THR A N 1
ATOM 813 C CA . THR A 1 104 ? -11.365 10.538 8.691 1.00 96.94 104 THR A CA 1
ATOM 814 C C . THR A 1 104 ? -10.727 9.501 7.771 1.00 96.94 104 THR A C 1
ATOM 816 O O . THR A 1 104 ? -10.725 9.713 6.567 1.00 96.94 104 THR A O 1
ATOM 819 N N . LEU A 1 105 ? -10.215 8.385 8.308 1.00 97.31 105 LEU A N 1
ATOM 820 C CA . LEU A 1 105 ? -9.672 7.283 7.504 1.00 97.31 105 LEU A CA 1
ATOM 821 C C . LEU A 1 105 ? -10.773 6.635 6.664 1.00 97.31 105 LEU A C 1
ATOM 823 O O . LEU A 1 105 ? -10.590 6.412 5.472 1.00 97.31 105 LEU A O 1
ATOM 827 N N . LYS A 1 106 ? -11.919 6.356 7.292 1.00 95.94 106 LYS A N 1
ATOM 828 C CA . LYS A 1 106 ? -13.063 5.756 6.611 1.00 95.94 106 LYS A CA 1
ATOM 829 C C . LYS A 1 106 ? -13.582 6.662 5.493 1.00 95.94 106 LYS A C 1
ATOM 831 O O . LYS A 1 106 ? -13.635 6.235 4.346 1.00 95.94 106 LYS A O 1
ATOM 836 N N . ARG A 1 107 ? -13.868 7.929 5.815 1.00 96.19 107 ARG A N 1
ATOM 837 C CA . ARG A 1 107 ? -14.372 8.908 4.843 1.00 96.19 107 ARG A CA 1
ATOM 838 C C . ARG A 1 107 ? -13.400 9.120 3.686 1.00 96.19 107 ARG A C 1
ATOM 840 O O . ARG A 1 107 ? -13.849 9.222 2.558 1.00 96.19 107 ARG A O 1
ATOM 847 N N . LEU A 1 108 ? -12.092 9.144 3.959 1.00 96.69 108 LEU A N 1
ATOM 848 C CA . LEU A 1 108 ? -11.062 9.308 2.931 1.00 96.69 108 LEU A CA 1
ATOM 849 C C . LEU A 1 108 ? -11.192 8.269 1.811 1.00 96.69 108 LEU A C 1
ATOM 851 O O . LEU A 1 108 ? -11.057 8.623 0.651 1.00 96.69 108 LEU A O 1
ATOM 855 N N . VAL A 1 109 ? -11.439 7.006 2.159 1.00 95.50 109 VAL A N 1
ATOM 856 C CA . VAL A 1 109 ? -11.582 5.919 1.179 1.00 95.50 109 VAL A CA 1
ATOM 857 C C . VAL A 1 109 ? -12.944 5.951 0.481 1.00 95.50 109 VAL A C 1
ATOM 859 O O . VAL A 1 109 ? -13.046 5.566 -0.676 1.00 95.50 109 VAL A O 1
ATOM 862 N N . GLU A 1 110 ? -13.985 6.407 1.177 1.00 94.44 110 GLU A N 1
ATOM 863 C CA . GLU A 1 110 ? -15.353 6.495 0.647 1.00 94.44 110 GLU A CA 1
ATOM 864 C C . GLU A 1 110 ? -15.578 7.738 -0.241 1.00 94.44 110 GLU A C 1
ATOM 866 O O . GLU A 1 110 ? -16.599 7.839 -0.920 1.00 94.44 110 GLU A O 1
ATOM 871 N N . GLU A 1 111 ? -14.641 8.693 -0.257 1.00 95.56 111 GLU A N 1
ATOM 872 C CA . GLU A 1 111 ? -14.666 9.860 -1.144 1.00 95.56 111 GLU A CA 1
ATOM 873 C C . GLU A 1 111 ? -14.613 9.410 -2.621 1.00 95.56 111 GLU A C 1
ATOM 875 O O . GLU A 1 111 ? -13.644 8.802 -3.059 1.00 95.56 111 GLU A O 1
ATOM 880 N N . HIS A 1 112 ? -15.612 9.772 -3.439 1.00 92.19 112 HIS A N 1
ATOM 881 C CA . HIS A 1 112 ? -15.647 9.423 -4.876 1.00 92.19 112 HIS A CA 1
ATOM 882 C C . HIS A 1 112 ? -14.455 9.953 -5.681 1.00 92.19 112 HIS A C 1
ATOM 884 O O . HIS A 1 112 ? -14.133 9.442 -6.750 1.00 92.19 112 HIS A O 1
ATOM 890 N N . THR A 1 113 ? -13.827 11.020 -5.192 1.00 95.06 113 THR A N 1
ATOM 891 C CA . THR A 1 113 ? -12.639 11.604 -5.805 1.00 95.06 113 THR A CA 1
ATOM 892 C C . THR A 1 113 ? -11.363 10.906 -5.366 1.00 95.06 113 THR A C 1
ATOM 894 O O . THR A 1 113 ? -10.320 11.224 -5.923 1.00 95.06 113 THR A O 1
ATOM 897 N N . PHE A 1 114 ? -11.395 9.983 -4.402 1.00 97.00 114 PHE A N 1
ATOM 898 C CA . PHE A 1 114 ? -10.222 9.256 -3.934 1.00 97.00 114 PHE A CA 1
ATOM 899 C C . PHE A 1 114 ? -9.752 8.246 -4.985 1.00 97.00 114 PHE A C 1
ATOM 901 O O . PHE A 1 114 ? -10.548 7.591 -5.653 1.00 97.00 114 PHE A O 1
ATOM 908 N N . SER A 1 115 ? -8.439 8.153 -5.193 1.00 96.94 115 SER A N 1
ATOM 909 C CA . SER A 1 115 ? -7.881 7.179 -6.132 1.00 96.94 115 SER A CA 1
ATOM 910 C C . SER A 1 115 ? -8.106 5.741 -5.661 1.00 96.94 115 SER A C 1
ATOM 912 O O . SER A 1 115 ? -7.950 5.433 -4.483 1.00 96.94 115 SER A O 1
ATOM 914 N N . GLU A 1 116 ? -8.377 4.833 -6.598 1.00 95.69 116 GLU A N 1
ATOM 915 C CA . GLU A 1 116 ? -8.416 3.401 -6.301 1.00 95.69 116 GLU A CA 1
ATOM 916 C C . GLU A 1 116 ? -7.036 2.924 -5.827 1.00 95.69 116 GLU A C 1
ATOM 918 O O . GLU A 1 116 ? -6.036 3.060 -6.539 1.00 95.69 116 GLU A O 1
ATOM 923 N N . ILE A 1 117 ? -6.973 2.355 -4.622 1.00 96.88 117 ILE A N 1
ATOM 924 C CA . ILE A 1 117 ? -5.747 1.789 -4.051 1.00 96.88 117 ILE A CA 1
ATOM 925 C C . ILE A 1 117 ? -5.943 0.296 -3.851 1.00 96.88 117 ILE A C 1
ATOM 927 O O . ILE A 1 117 ? -6.889 -0.141 -3.195 1.00 96.88 117 ILE A O 1
ATOM 931 N N . LEU A 1 118 ? -5.039 -0.488 -4.434 1.00 96.56 118 LEU A N 1
ATOM 932 C CA . LEU A 1 118 ? -5.058 -1.945 -4.378 1.00 96.56 118 LEU A CA 1
ATOM 933 C C . LEU A 1 118 ? -4.976 -2.437 -2.927 1.00 96.56 118 LEU A C 1
ATOM 935 O O . LEU A 1 118 ? -4.174 -1.937 -2.141 1.00 96.56 118 LEU A O 1
ATOM 939 N N . ILE A 1 119 ? -5.744 -3.464 -2.577 1.00 96.00 119 ILE A N 1
ATOM 940 C CA . ILE A 1 119 ? -5.587 -4.181 -1.311 1.00 96.00 119 ILE A CA 1
ATOM 941 C C . ILE A 1 119 ? -4.285 -5.000 -1.384 1.00 96.00 119 ILE A C 1
ATOM 943 O O . ILE A 1 119 ? -4.136 -5.811 -2.302 1.00 96.00 119 ILE A O 1
ATOM 947 N N . PRO A 1 120 ? -3.337 -4.838 -0.440 1.00 93.06 120 PRO A N 1
ATOM 948 C CA . PRO A 1 120 ? -1.990 -5.404 -0.542 1.00 93.06 120 PRO A CA 1
ATOM 949 C C . PRO A 1 120 ? -1.944 -6.901 -0.182 1.00 93.06 120 PRO A C 1
ATOM 951 O O . PRO A 1 120 ? -1.268 -7.314 0.760 1.00 93.06 120 PRO A O 1
ATOM 954 N N . LEU A 1 121 ? -2.671 -7.739 -0.924 1.00 90.81 121 LEU A N 1
ATOM 955 C CA . LEU A 1 121 ? -2.636 -9.193 -0.752 1.00 90.81 121 LEU A CA 1
ATOM 956 C C . LEU A 1 121 ? -1.319 -9.757 -1.286 1.00 90.81 121 LEU A C 1
ATOM 958 O O . LEU A 1 121 ? -0.810 -9.314 -2.316 1.00 90.81 121 LEU A O 1
ATOM 962 N N . GLN A 1 122 ? -0.797 -10.801 -0.640 1.00 86.38 122 GLN A N 1
ATOM 963 C CA . GLN A 1 122 ? 0.453 -11.437 -1.064 1.00 86.38 122 GLN A CA 1
ATOM 964 C C . GLN A 1 122 ? 0.429 -11.866 -2.542 1.00 86.38 122 GLN A C 1
ATOM 966 O O . GLN A 1 122 ? 1.423 -11.694 -3.244 1.00 86.38 122 GLN A O 1
ATOM 971 N N . SER A 1 123 ? -0.709 -12.372 -3.024 1.00 83.50 123 SER A N 1
ATOM 972 C CA . SER A 1 123 ? -0.893 -12.845 -4.401 1.00 83.50 123 SER A CA 1
ATOM 973 C C . SER A 1 123 ? -0.737 -11.761 -5.470 1.00 83.50 123 SER A C 1
ATOM 975 O O . SER A 1 123 ? -0.365 -12.086 -6.591 1.00 83.50 123 SER A O 1
ATOM 977 N N . VAL A 1 124 ? -1.005 -10.495 -5.139 1.00 87.62 124 VAL A N 1
ATOM 978 C CA . V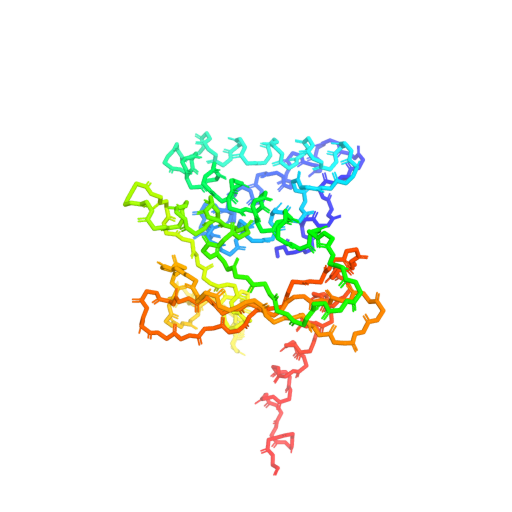AL A 1 124 ? -0.920 -9.358 -6.079 1.00 87.62 124 VAL A CA 1
ATOM 979 C C . VAL A 1 124 ? 0.264 -8.435 -5.794 1.00 87.62 124 VAL A C 1
ATOM 981 O O . VAL A 1 124 ? 0.526 -7.516 -6.564 1.00 87.62 124 VAL A O 1
ATOM 984 N N . MET A 1 125 ? 0.988 -8.680 -4.698 1.00 88.69 125 MET A N 1
ATOM 985 C CA . MET A 1 125 ? 2.166 -7.914 -4.282 1.00 88.69 125 MET A CA 1
ATOM 986 C C . MET A 1 125 ? 3.485 -8.614 -4.613 1.00 88.69 125 MET A C 1
ATOM 988 O O . MET A 1 125 ? 4.509 -7.947 -4.773 1.00 88.69 125 MET A O 1
ATOM 992 N N . ILE A 1 126 ? 3.483 -9.945 -4.721 1.00 85.75 126 ILE A N 1
ATOM 993 C CA . ILE A 1 126 ? 4.670 -10.726 -5.077 1.00 85.75 126 ILE A CA 1
ATOM 994 C C . ILE A 1 126 ? 4.599 -11.080 -6.563 1.00 85.75 126 ILE A C 1
ATOM 996 O O . ILE A 1 126 ? 3.666 -11.774 -6.968 1.00 85.75 126 ILE A O 1
ATOM 1000 N N . PRO A 1 127 ? 5.572 -10.637 -7.383 1.00 85.31 127 PRO A N 1
ATOM 1001 C CA . PRO A 1 127 ? 5.546 -10.930 -8.802 1.00 85.31 127 PRO A CA 1
ATOM 1002 C C . PRO A 1 127 ? 5.745 -12.428 -9.036 1.00 85.31 127 PRO A C 1
ATOM 1004 O O . PRO A 1 127 ? 6.683 -13.046 -8.520 1.00 85.31 127 PRO A O 1
ATOM 1007 N N . THR A 1 128 ? 4.881 -13.008 -9.857 1.00 82.69 128 THR A N 1
ATOM 1008 C CA . THR A 1 128 ? 5.064 -14.356 -10.379 1.00 82.69 128 THR A CA 1
ATOM 1009 C C . THR A 1 128 ? 6.150 -14.297 -11.435 1.00 82.69 128 THR A C 1
ATOM 1011 O O . THR A 1 128 ? 6.030 -13.570 -12.404 1.00 82.69 128 THR A O 1
ATOM 1014 N N . LEU A 1 129 ? 7.229 -15.052 -11.255 1.00 78.88 129 LEU A N 1
ATOM 1015 C CA . LEU A 1 129 ? 8.289 -15.150 -12.259 1.00 78.88 129 LEU A CA 1
ATOM 1016 C C . LEU A 1 129 ? 7.949 -16.253 -13.273 1.00 78.88 129 LEU A C 1
ATOM 1018 O O . LEU A 1 129 ? 7.486 -17.312 -12.826 1.00 78.88 129 LEU A O 1
ATOM 1022 N N . PRO A 1 130 ? 8.292 -16.111 -14.568 1.00 78.31 130 PRO A N 1
ATOM 1023 C CA . PRO A 1 130 ? 8.061 -17.145 -15.572 1.00 78.31 130 PRO A CA 1
ATOM 1024 C C . PRO A 1 130 ? 8.626 -18.507 -15.151 1.00 78.31 130 PRO A C 1
ATOM 1026 O O . PRO A 1 130 ? 9.648 -18.610 -14.455 1.00 78.31 130 PRO A O 1
ATOM 1029 N N . SER A 1 131 ? 7.931 -19.576 -15.535 1.00 71.88 131 SER A N 1
ATOM 1030 C CA . SER A 1 131 ? 8.346 -20.948 -15.218 1.00 71.88 131 SER A CA 1
ATOM 1031 C C . SER A 1 131 ? 9.420 -21.464 -16.173 1.00 71.88 131 SER A C 1
ATOM 1033 O O . SER A 1 131 ? 10.269 -22.245 -15.737 1.00 71.88 131 SER A O 1
ATOM 1035 N N . ILE A 1 132 ? 9.398 -20.984 -17.420 1.00 76.69 132 ILE A N 1
ATOM 1036 C CA . ILE A 1 132 ? 10.257 -21.405 -18.530 1.00 76.69 132 ILE A CA 1
ATOM 1037 C C . ILE A 1 132 ? 11.321 -20.319 -18.782 1.00 76.69 132 ILE A C 1
ATOM 1039 O O . ILE A 1 132 ? 10.985 -19.134 -18.720 1.00 76.69 132 ILE A O 1
ATOM 1043 N N . PRO A 1 133 ? 12.587 -20.674 -19.058 1.00 75.12 133 PRO A N 1
ATOM 1044 C CA . PRO A 1 133 ? 13.598 -19.714 -19.506 1.00 75.12 133 PRO A CA 1
ATOM 1045 C C . PRO A 1 133 ? 13.222 -19.046 -20.841 1.00 75.12 133 PRO A C 1
ATOM 1047 O O . PRO A 1 133 ? 12.531 -19.643 -21.659 1.00 75.12 133 PRO A O 1
ATOM 1050 N N . GLY A 1 134 ? 13.699 -17.823 -21.076 1.00 77.50 134 GLY A N 1
ATOM 1051 C CA . GLY A 1 134 ? 13.466 -17.079 -22.321 1.00 77.50 134 GLY A CA 1
ATOM 1052 C C . GLY A 1 1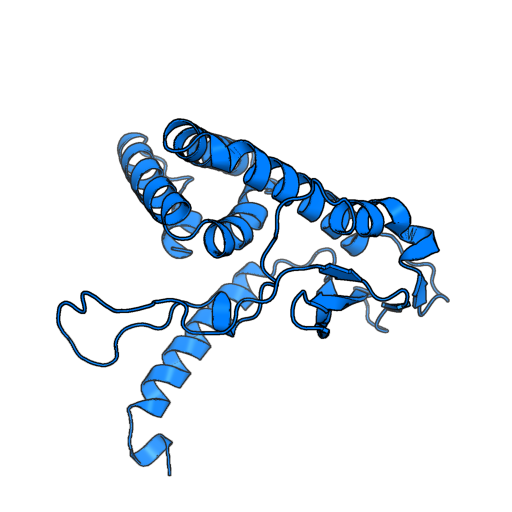34 ? 12.574 -15.847 -22.154 1.00 77.50 134 GLY A C 1
ATOM 1053 O O . GLY A 1 134 ? 12.099 -15.537 -21.060 1.00 77.50 134 GLY A O 1
ATOM 1054 N N . THR A 1 135 ? 12.387 -15.114 -23.251 1.00 76.94 135 THR A N 1
ATOM 1055 C CA . THR A 1 135 ? 11.588 -13.883 -23.281 1.00 76.94 135 THR A CA 1
ATOM 1056 C C . THR A 1 135 ? 10.110 -14.217 -23.435 1.00 76.94 135 THR A C 1
ATOM 1058 O O . THR A 1 135 ? 9.694 -14.761 -24.454 1.00 76.94 135 THR A O 1
ATOM 1061 N N . HIS A 1 136 ? 9.305 -13.842 -22.441 1.00 80.12 136 HIS A N 1
ATOM 1062 C CA . HIS A 1 136 ? 7.855 -14.044 -22.451 1.00 80.12 136 HIS A CA 1
ATOM 1063 C C . HIS A 1 136 ? 7.147 -12.704 -22.651 1.00 80.12 136 HIS A C 1
ATOM 1065 O O . HIS A 1 136 ? 6.892 -11.994 -21.682 1.00 80.12 136 HIS A O 1
ATOM 1071 N N . ALA A 1 137 ? 6.845 -12.347 -23.903 1.00 77.25 137 ALA A N 1
ATOM 1072 C CA . ALA A 1 137 ? 6.272 -11.038 -24.247 1.00 77.25 137 ALA A CA 1
ATOM 1073 C C . ALA A 1 137 ? 4.908 -10.760 -23.579 1.00 77.25 137 ALA A C 1
ATOM 1075 O O . ALA A 1 137 ? 4.623 -9.620 -23.232 1.00 77.25 137 ALA A O 1
ATOM 1076 N N . ASN A 1 138 ? 4.105 -11.803 -23.340 1.00 81.75 138 ASN A N 1
ATOM 1077 C CA . ASN A 1 138 ? 2.762 -11.703 -22.750 1.00 81.75 138 ASN A CA 1
ATOM 1078 C C . ASN A 1 138 ? 2.725 -12.119 -21.270 1.00 81.75 138 ASN A C 1
ATOM 1080 O O . ASN A 1 138 ? 1.688 -12.541 -20.760 1.00 81.75 138 ASN A O 1
ATOM 1084 N N . HIS A 1 139 ? 3.866 -12.085 -20.582 1.00 85.31 139 HIS A N 1
ATOM 1085 C CA . HIS A 1 139 ? 3.912 -12.443 -19.173 1.00 85.31 139 HIS A CA 1
ATOM 1086 C C . HIS A 1 139 ? 3.300 -11.342 -18.306 1.00 85.31 139 HIS A C 1
ATOM 1088 O O . HIS A 1 139 ? 3.843 -10.244 -18.213 1.00 85.31 139 HIS A O 1
ATOM 1094 N N . ASP A 1 140 ? 2.208 -11.674 -17.622 1.00 86.25 140 ASP A N 1
ATOM 1095 C CA . ASP A 1 140 ? 1.684 -10.873 -16.520 1.00 86.25 140 ASP A CA 1
ATOM 1096 C C . ASP A 1 140 ? 2.422 -11.243 -15.218 1.00 86.25 140 ASP A C 1
ATOM 1098 O O . ASP A 1 140 ? 2.304 -12.388 -14.759 1.00 86.25 140 ASP A O 1
ATOM 1102 N N . PRO A 1 141 ? 3.203 -10.322 -14.618 1.00 86.75 141 PRO A N 1
ATOM 1103 C CA . PRO A 1 141 ? 3.886 -10.585 -13.358 1.00 86.75 141 PRO A CA 1
ATOM 1104 C C . PRO A 1 141 ? 2.943 -10.572 -12.152 1.00 86.75 141 PRO A C 1
ATOM 1106 O O . PRO A 1 141 ? 3.311 -11.119 -11.117 1.00 86.75 141 PRO A O 1
ATOM 1109 N N . PHE A 1 142 ? 1.742 -9.997 -12.244 1.00 87.62 142 PHE A N 1
ATOM 1110 C CA . PHE A 1 142 ? 0.774 -9.959 -11.143 1.00 87.62 142 PHE A CA 1
ATOM 1111 C C . PHE A 1 142 ? -0.572 -10.560 -11.570 1.00 87.62 142 PHE A C 1
ATOM 1113 O O . PHE A 1 142 ? -1.600 -9.875 -11.507 1.00 87.62 142 PHE A O 1
ATOM 1120 N N . PRO A 1 143 ? -0.580 -11.852 -11.961 1.00 79.81 143 PRO A N 1
ATOM 1121 C CA . PRO A 1 143 ? -1.780 -12.507 -12.448 1.00 79.81 143 PRO A CA 1
ATOM 1122 C C . PRO A 1 143 ? -2.794 -12.630 -11.311 1.00 79.81 143 PRO A C 1
ATOM 1124 O O . PRO A 1 143 ? -2.510 -13.198 -10.255 1.00 79.81 143 PRO A O 1
ATOM 1127 N N . GLY A 1 144 ? -4.001 -12.109 -11.513 1.00 73.19 144 GLY A N 1
ATOM 1128 C CA . GLY A 1 144 ? -5.058 -12.214 -10.516 1.00 73.19 144 GLY A CA 1
ATOM 1129 C C . GLY A 1 144 ? -6.176 -11.200 -10.695 1.00 73.19 144 GLY A C 1
ATOM 1130 O O . GLY A 1 144 ? -6.152 -10.356 -11.584 1.00 73.19 144 GLY A O 1
ATOM 1131 N N . ARG A 1 145 ? -7.174 -11.290 -9.813 1.00 80.12 145 ARG A N 1
ATOM 1132 C CA . ARG A 1 145 ? -8.231 -10.282 -9.710 1.00 80.12 145 ARG A CA 1
ATOM 1133 C C . ARG A 1 145 ? -7.794 -9.222 -8.716 1.00 80.12 145 ARG A C 1
ATOM 1135 O O . ARG A 1 145 ? -7.569 -9.525 -7.546 1.00 80.12 145 ARG A O 1
ATOM 1142 N N . TRP A 1 146 ? -7.647 -8.001 -9.203 1.00 90.88 146 TRP A N 1
ATOM 1143 C CA . TRP A 1 146 ? -7.315 -6.861 -8.369 1.00 90.88 146 TRP A CA 1
ATOM 1144 C C . TRP A 1 146 ? -8.556 -6.465 -7.571 1.00 90.88 146 TRP A C 1
ATOM 1146 O O . TRP A 1 146 ? -9.650 -6.364 -8.124 1.00 90.88 146 TRP A O 1
ATOM 1156 N N . ALA A 1 147 ? -8.380 -6.281 -6.268 1.00 95.06 147 ALA A N 1
ATOM 1157 C CA . ALA A 1 147 ? -9.408 -5.762 -5.380 1.00 95.06 147 ALA A CA 1
ATOM 1158 C C . ALA A 1 147 ? -8.891 -4.455 -4.790 1.00 95.06 147 ALA A C 1
ATOM 1160 O O . ALA A 1 147 ? -7.771 -4.408 -4.276 1.00 95.06 147 ALA A O 1
ATOM 1161 N N . TYR A 1 148 ? -9.688 -3.399 -4.882 1.00 96.94 148 TYR A N 1
ATOM 1162 C CA . TYR A 1 148 ? -9.341 -2.081 -4.367 1.00 96.94 148 TYR A CA 1
ATOM 1163 C C . TYR A 1 148 ? -10.034 -1.837 -3.036 1.00 96.94 148 TYR A C 1
ATOM 1165 O O . TYR A 1 148 ? -11.083 -2.416 -2.757 1.00 96.94 148 TYR A O 1
ATOM 1173 N N . ILE A 1 149 ? -9.436 -0.999 -2.197 1.00 97.69 149 ILE A N 1
ATOM 1174 C CA . ILE A 1 149 ? -10.008 -0.640 -0.903 1.00 97.69 149 ILE A CA 1
ATOM 1175 C C . ILE A 1 149 ? -11.245 0.228 -1.161 1.00 97.69 149 ILE A C 1
ATOM 1177 O O . ILE A 1 149 ? -11.116 1.354 -1.626 1.00 97.69 149 ILE A O 1
ATOM 1181 N N . ALA A 1 150 ? -12.430 -0.310 -0.875 1.00 97.19 150 ALA A N 1
ATOM 1182 C CA . ALA A 1 150 ? -13.716 0.371 -1.033 1.00 97.19 150 ALA A CA 1
ATOM 1183 C C . ALA A 1 150 ? -14.283 0.879 0.303 1.00 97.19 150 ALA A C 1
ATOM 1185 O O . ALA A 1 150 ? -15.204 1.688 0.327 1.00 97.19 150 ALA A O 1
ATOM 1186 N N . GLY A 1 151 ? -13.750 0.403 1.431 1.00 97.25 151 GLY A N 1
ATOM 1187 C CA . GLY A 1 151 ? -14.149 0.864 2.754 1.00 97.25 151 GLY A CA 1
ATOM 1188 C C . GLY A 1 151 ? -13.605 -0.013 3.873 1.00 97.25 151 GLY A C 1
ATOM 1189 O O . GLY A 1 151 ? -12.722 -0.849 3.670 1.00 97.25 151 GLY A O 1
ATOM 1190 N N . PHE A 1 152 ? -14.170 0.163 5.063 1.00 97.94 152 PHE A N 1
ATOM 1191 C CA . PHE A 1 152 ? -13.796 -0.563 6.273 1.00 97.94 152 PHE A CA 1
ATOM 1192 C C . PHE A 1 152 ? -15.045 -1.062 7.005 1.00 97.94 152 PHE A C 1
ATOM 1194 O O . PHE A 1 152 ? -16.099 -0.417 6.960 1.00 97.94 152 PHE A O 1
ATOM 1201 N N . ASP A 1 153 ? -14.925 -2.182 7.714 1.00 97.19 153 ASP A N 1
ATOM 1202 C CA . ASP A 1 153 ? -15.891 -2.523 8.761 1.00 97.19 153 ASP A CA 1
ATOM 1203 C C . ASP A 1 153 ? -15.720 -1.614 9.978 1.00 97.19 153 ASP A C 1
ATOM 1205 O O . ASP A 1 153 ? -14.661 -1.022 10.203 1.00 97.19 153 ASP A O 1
ATOM 1209 N N . ASP A 1 154 ? -16.789 -1.491 10.768 1.00 97.44 154 ASP A N 1
ATOM 1210 C CA . ASP A 1 154 ? -16.763 -0.632 11.946 1.00 97.44 154 ASP A CA 1
ATOM 1211 C C . ASP A 1 154 ? -15.882 -1.202 13.062 1.00 97.44 154 ASP A C 1
ATOM 1213 O O . ASP A 1 154 ? -15.183 -0.461 13.743 1.00 97.44 154 ASP A O 1
ATOM 1217 N N . THR A 1 155 ? -15.875 -2.517 13.253 1.00 97.25 155 THR A N 1
ATOM 1218 C CA . THR A 1 155 ? -15.143 -3.132 14.360 1.00 97.25 155 THR A CA 1
ATOM 1219 C C . THR A 1 155 ? -13.644 -3.198 14.074 1.00 97.25 155 THR A C 1
ATOM 122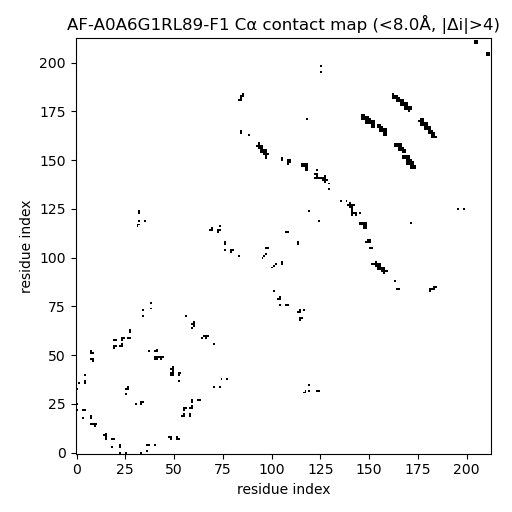1 O O . THR A 1 155 ? -13.200 -3.811 13.106 1.00 97.25 155 THR A O 1
ATOM 1224 N N . VAL A 1 156 ? -12.853 -2.613 14.972 1.00 97.25 156 VAL A N 1
ATOM 1225 C CA . VAL A 1 156 ? -11.398 -2.761 15.048 1.00 97.25 156 VAL A CA 1
ATOM 1226 C C . VAL A 1 156 ? -11.079 -3.553 16.308 1.00 97.25 156 VAL A C 1
ATOM 1228 O O . VAL A 1 156 ? -11.197 -3.047 17.422 1.00 97.25 156 VAL A O 1
ATOM 1231 N N . GLU A 1 157 ? -10.691 -4.808 16.140 1.00 96.62 157 GLU A N 1
ATOM 1232 C CA . GLU A 1 157 ? -10.384 -5.709 17.250 1.00 96.62 157 GLU A CA 1
ATOM 1233 C C . GLU A 1 157 ? -8.953 -5.459 17.742 1.00 96.62 157 GLU A C 1
ATOM 1235 O O . GLU A 1 157 ? -8.019 -5.335 16.946 1.00 96.62 157 GLU A O 1
ATOM 1240 N N . ILE A 1 158 ? -8.763 -5.370 19.056 1.00 95.44 158 ILE A N 1
ATOM 1241 C CA . ILE A 1 158 ? -7.445 -5.223 19.672 1.00 95.44 158 ILE A CA 1
ATOM 1242 C C . ILE A 1 158 ? -7.054 -6.569 20.262 1.00 95.44 158 ILE A C 1
ATOM 1244 O O . ILE A 1 158 ? -7.707 -7.068 21.177 1.00 95.44 158 ILE A O 1
ATOM 1248 N N . LEU A 1 159 ? -5.963 -7.150 19.765 1.00 93.12 159 LEU A N 1
ATOM 1249 C CA . LEU A 1 159 ? -5.510 -8.441 20.268 1.00 93.12 159 LEU A CA 1
ATOM 1250 C C . LEU A 1 159 ? -4.814 -8.287 21.623 1.00 93.12 159 LEU A C 1
ATOM 1252 O O . LEU A 1 159 ? -4.015 -7.369 21.831 1.00 93.12 159 LEU A O 1
ATOM 1256 N N . ALA A 1 160 ? -5.081 -9.232 22.523 1.00 90.12 160 ALA A N 1
ATOM 1257 C CA . ALA A 1 160 ? -4.490 -9.295 23.854 1.00 90.12 160 ALA A CA 1
ATOM 1258 C C . ALA A 1 160 ? -3.011 -9.719 23.787 1.00 90.12 160 ALA A C 1
ATOM 1260 O O . ALA A 1 160 ? -2.660 -10.883 23.961 1.00 90.12 160 ALA A O 1
ATOM 1261 N N . SER A 1 161 ? -2.123 -8.768 23.500 1.00 86.50 161 SER A N 1
ATOM 1262 C CA . SER A 1 161 ? -0.671 -8.958 23.560 1.00 86.50 161 SER A CA 1
ATOM 1263 C C . SER A 1 161 ? 0.033 -7.682 24.020 1.00 86.50 161 SER A C 1
ATOM 1265 O O . SER A 1 161 ? -0.571 -6.609 24.051 1.00 86.50 161 SER A O 1
ATOM 1267 N N . LEU A 1 162 ? 1.329 -7.779 24.341 1.00 84.38 162 LEU A N 1
ATOM 1268 C CA . LEU A 1 162 ? 2.136 -6.643 24.808 1.00 84.38 162 LEU A CA 1
ATOM 1269 C C . LEU A 1 162 ? 2.085 -5.444 23.846 1.00 84.38 162 LEU A C 1
ATOM 1271 O O . LEU A 1 162 ? 2.040 -4.298 24.282 1.00 84.38 162 LEU A O 1
ATOM 1275 N N . GLN A 1 163 ? 2.069 -5.712 22.538 1.00 86.50 163 GLN A N 1
ATOM 1276 C CA . GLN A 1 163 ? 2.047 -4.672 21.505 1.00 86.50 163 GLN A CA 1
ATOM 1277 C C . GLN A 1 163 ? 0.627 -4.229 21.122 1.00 86.50 163 GLN A C 1
ATOM 1279 O O . GLN A 1 163 ? 0.487 -3.279 20.356 1.00 86.50 163 GLN A O 1
ATOM 1284 N N . LYS A 1 164 ? -0.423 -4.898 21.628 1.00 91.00 164 LYS A N 1
ATOM 1285 C CA . LYS A 1 164 ? -1.839 -4.616 21.325 1.00 91.00 164 LYS A CA 1
ATOM 1286 C C . LYS A 1 164 ? -2.102 -4.338 19.826 1.00 91.00 164 LYS A C 1
ATOM 1288 O O . LYS A 1 164 ? -2.595 -3.257 19.477 1.00 91.00 164 LYS A O 1
ATOM 1293 N N . PRO A 1 165 ? -1.727 -5.255 18.909 1.00 93.94 165 PRO A N 1
ATOM 1294 C CA . PRO A 1 165 ? -1.929 -5.052 17.482 1.00 93.94 165 PRO A CA 1
ATOM 1295 C C . PRO A 1 165 ? -3.424 -4.995 17.167 1.00 93.94 165 PRO A C 1
ATOM 1297 O O . PRO A 1 165 ? -4.239 -5.667 17.803 1.00 93.94 165 PRO A O 1
ATOM 1300 N N . LYS A 1 166 ? -3.775 -4.183 16.172 1.00 95.88 166 LYS A N 1
ATOM 1301 C CA . LYS A 1 166 ? -5.162 -3.935 15.780 1.00 95.88 166 LYS A CA 1
ATOM 1302 C C . LYS A 1 166 ? -5.489 -4.747 14.538 1.00 95.88 166 LYS A C 1
ATOM 1304 O O . LYS A 1 166 ? -4.773 -4.669 13.543 1.00 95.88 166 LYS A O 1
ATOM 1309 N N . LYS A 1 167 ? -6.561 -5.519 14.592 1.00 97.19 167 LYS A N 1
ATOM 1310 C CA . LYS A 1 167 ? -7.109 -6.270 13.470 1.00 97.19 167 LYS A CA 1
ATOM 1311 C C . LYS A 1 167 ? -8.251 -5.457 12.870 1.00 97.19 167 LYS A C 1
ATOM 1313 O O . LYS A 1 167 ? -9.206 -5.115 13.565 1.00 97.19 167 LYS A O 1
ATOM 1318 N N . ILE A 1 168 ? -8.121 -5.123 11.592 1.00 97.88 168 ILE A N 1
ATOM 1319 C CA . ILE A 1 168 ? -9.117 -4.365 10.829 1.00 97.88 168 ILE A CA 1
ATOM 1320 C C . ILE A 1 168 ? -9.638 -5.216 9.678 1.00 97.88 168 ILE A C 1
ATOM 1322 O O . ILE A 1 168 ? -8.905 -6.052 9.149 1.00 97.88 168 ILE A O 1
ATOM 1326 N N . THR A 1 169 ? -10.868 -4.962 9.248 1.00 98.12 169 THR A N 1
ATOM 1327 C CA . THR A 1 169 ? -11.428 -5.584 8.046 1.00 98.12 169 THR A CA 1
ATOM 1328 C C . THR A 1 169 ? -11.644 -4.521 6.976 1.00 98.12 169 THR A C 1
ATOM 1330 O O . THR A 1 169 ? -12.372 -3.550 7.185 1.00 98.12 169 THR A O 1
ATOM 1333 N N . LEU A 1 170 ? -10.983 -4.697 5.834 1.00 98.00 170 LEU A N 1
ATOM 1334 C CA . LEU A 1 170 ? -11.159 -3.891 4.631 1.00 98.00 170 LEU A CA 1
ATOM 1335 C C . LEU A 1 170 ? -12.288 -4.478 3.786 1.00 98.00 170 LEU A C 1
ATOM 1337 O O . LEU A 1 170 ? -12.351 -5.693 3.603 1.00 98.00 170 LEU A O 1
ATOM 1341 N N . LYS A 1 171 ? -13.125 -3.619 3.213 1.00 97.81 171 LYS A N 1
ATOM 1342 C CA . LYS A 1 171 ? -14.097 -3.992 2.183 1.00 97.81 171 LYS A CA 1
ATOM 1343 C C . LYS A 1 171 ? -13.466 -3.778 0.817 1.00 97.81 171 LYS A C 1
ATOM 1345 O O . LYS A 1 171 ? -12.970 -2.687 0.536 1.00 97.81 171 LYS A O 1
ATOM 1350 N N . GLY A 1 172 ? -13.462 -4.813 -0.009 1.00 97.06 172 GLY A N 1
ATOM 1351 C CA . GLY A 1 172 ? -12.972 -4.754 -1.376 1.00 97.06 172 GLY A CA 1
ATOM 1352 C C . GLY A 1 172 ? -14.017 -4.240 -2.353 1.00 97.06 172 GLY A C 1
ATOM 1353 O O . GLY A 1 172 ? -15.217 -4.441 -2.171 1.00 97.06 172 GLY A O 1
ATOM 1354 N N . SER A 1 173 ? -13.544 -3.649 -3.445 1.00 96.12 173 SER A N 1
ATOM 1355 C CA . SER A 1 173 ? -14.354 -3.326 -4.624 1.00 96.12 173 SER A CA 1
ATOM 1356 C C . SER A 1 173 ? -14.991 -4.563 -5.275 1.00 96.12 173 SER A C 1
ATOM 1358 O O . SER A 1 173 ? -15.918 -4.435 -6.064 1.00 96.12 173 SER A O 1
ATOM 1360 N N . ASP A 1 174 ? -14.511 -5.765 -4.944 1.00 95.00 174 ASP A N 1
ATOM 1361 C CA . ASP A 1 174 ? -15.072 -7.048 -5.372 1.00 95.00 174 ASP A CA 1
ATOM 1362 C C . ASP A 1 174 ? -16.165 -7.586 -4.426 1.00 95.00 174 ASP A C 1
ATOM 1364 O O . ASP A 1 174 ? -16.630 -8.715 -4.594 1.00 95.00 174 ASP A O 1
ATOM 1368 N N . GLY A 1 175 ? -16.561 -6.797 -3.421 1.00 95.31 175 GLY A N 1
ATOM 1369 C CA . GLY A 1 175 ? -17.583 -7.145 -2.435 1.00 95.31 175 GLY A CA 1
ATOM 1370 C C . GLY A 1 175 ? -17.101 -8.070 -1.315 1.00 95.31 175 GLY A C 1
ATOM 1371 O O . GLY A 1 175 ? -17.910 -8.463 -0.475 1.00 95.31 175 GLY A O 1
ATOM 1372 N N . LYS A 1 176 ? -15.812 -8.431 -1.273 1.00 96.12 176 LYS A N 1
ATOM 1373 C CA . LYS A 1 176 ? -15.259 -9.312 -0.236 1.00 96.12 176 LYS A CA 1
ATOM 1374 C C . LYS A 1 176 ? -14.652 -8.533 0.922 1.00 96.12 176 LYS A C 1
ATOM 1376 O O . LYS A 1 176 ? -14.248 -7.380 0.791 1.00 96.12 176 LYS A O 1
ATOM 1381 N N . SER A 1 177 ? -14.540 -9.214 2.056 1.00 97.25 177 SER A N 1
ATOM 1382 C CA . SER A 1 177 ? -13.894 -8.695 3.259 1.00 97.25 177 SER A CA 1
ATOM 1383 C C . SER A 1 177 ? -12.477 -9.247 3.403 1.00 97.25 177 SER A C 1
ATOM 1385 O O . SER A 1 177 ? -12.249 -10.449 3.264 1.00 97.25 177 SER A O 1
ATOM 1387 N N . TYR A 1 178 ? -11.528 -8.371 3.727 1.00 97.25 178 TYR A N 1
ATOM 1388 C CA . TYR A 1 178 ? -10.110 -8.690 3.855 1.00 97.25 178 TYR A CA 1
ATOM 1389 C C . TYR A 1 178 ? -9.578 -8.255 5.212 1.00 97.25 178 TYR A C 1
ATOM 1391 O O . TYR A 1 178 ? -9.538 -7.068 5.530 1.00 97.25 178 TYR A O 1
ATOM 1399 N N . ILE A 1 179 ? -9.139 -9.221 6.009 1.00 97.25 179 ILE A N 1
ATOM 1400 C CA . ILE A 1 179 ? -8.604 -8.959 7.344 1.00 97.25 179 ILE A CA 1
ATOM 1401 C C . ILE A 1 179 ? -7.141 -8.527 7.225 1.00 97.25 179 ILE A C 1
ATOM 1403 O O . ILE A 1 179 ? -6.334 -9.217 6.604 1.00 97.25 179 ILE A O 1
ATOM 1407 N N . MET A 1 180 ? -6.799 -7.409 7.861 1.00 96.19 180 MET A N 1
ATOM 1408 C CA . MET A 1 180 ? -5.447 -6.861 7.916 1.00 96.19 180 MET A CA 1
ATOM 1409 C C . MET A 1 180 ? -5.003 -6.636 9.357 1.00 96.19 180 MET A C 1
ATOM 1411 O O . MET A 1 180 ? -5.799 -6.297 10.235 1.00 96.19 180 MET A O 1
ATOM 1415 N N . MET A 1 181 ? -3.701 -6.797 9.582 1.00 94.69 181 MET A N 1
ATOM 1416 C CA . MET A 1 181 ? -3.073 -6.602 10.884 1.00 94.69 181 MET A CA 1
ATOM 1417 C C . MET A 1 181 ? -2.246 -5.320 10.904 1.00 94.69 181 MET A C 1
ATOM 1419 O O . MET A 1 181 ? -1.267 -5.174 10.176 1.00 94.69 181 MET A O 1
ATOM 1423 N N . CYS A 1 182 ? -2.607 -4.420 11.809 1.00 93.94 182 CYS A N 1
ATOM 1424 C CA . CYS A 1 182 ? -1.909 -3.182 12.106 1.00 93.94 182 CYS A CA 1
ATOM 1425 C C . CYS A 1 182 ? -1.048 -3.384 13.357 1.00 93.94 182 CYS A C 1
ATOM 1427 O O . CYS A 1 182 ? -1.548 -3.368 14.486 1.00 93.94 182 CYS A O 1
ATOM 1429 N N . LYS A 1 183 ? 0.253 -3.604 13.154 1.00 90.69 183 LYS A N 1
ATOM 1430 C CA . LYS A 1 183 ? 1.224 -3.849 14.226 1.00 90.69 183 LYS A CA 1
ATOM 1431 C C . LYS A 1 183 ? 1.977 -2.553 14.568 1.00 90.69 183 LYS A C 1
ATOM 1433 O O . LYS A 1 183 ? 2.803 -2.113 13.767 1.00 90.69 183 LYS A O 1
ATOM 1438 N N . PRO A 1 184 ? 1.692 -1.900 15.708 1.00 82.69 184 PRO A N 1
ATOM 1439 C CA . PRO A 1 184 ? 2.437 -0.714 16.116 1.00 82.69 184 PRO A CA 1
ATOM 1440 C C . PRO A 1 184 ? 3.878 -1.076 16.477 1.00 82.69 184 PRO A C 1
ATOM 1442 O O . PRO A 1 184 ? 4.126 -2.145 17.028 1.00 82.69 184 PRO A O 1
ATOM 1445 N N . LYS A 1 185 ? 4.808 -0.148 16.220 1.00 76.50 185 LYS A N 1
ATOM 1446 C CA . LYS A 1 185 ? 6.219 -0.232 16.650 1.00 76.50 185 LYS A CA 1
ATOM 1447 C C . LYS A 1 185 ? 6.970 -1.493 16.187 1.00 76.50 185 LYS A C 1
ATOM 1449 O O . LYS A 1 185 ? 8.017 -1.806 16.745 1.00 76.50 185 LYS A O 1
ATOM 1454 N N . ASP A 1 186 ? 6.463 -2.180 15.167 1.00 78.56 186 ASP A N 1
ATOM 1455 C CA . ASP A 1 186 ? 7.085 -3.372 14.598 1.00 78.56 186 ASP A CA 1
ATOM 1456 C C . ASP A 1 186 ? 7.790 -3.034 13.275 1.00 78.56 186 ASP A C 1
ATOM 1458 O O . ASP A 1 186 ? 7.259 -2.300 12.435 1.00 78.56 186 ASP A O 1
ATOM 1462 N N . ASP A 1 187 ? 8.998 -3.564 13.083 1.00 77.81 187 ASP A N 1
ATOM 1463 C CA . ASP A 1 187 ? 9.751 -3.414 11.838 1.00 77.81 187 ASP A CA 1
ATOM 1464 C C . ASP A 1 187 ? 9.544 -4.642 10.952 1.00 77.81 187 ASP A C 1
ATOM 1466 O O . ASP A 1 187 ? 10.353 -5.572 10.900 1.00 77.81 187 ASP A O 1
ATOM 1470 N N . LEU A 1 188 ? 8.455 -4.603 10.187 1.00 82.62 188 LEU A N 1
ATOM 1471 C CA . LEU A 1 188 ? 8.018 -5.700 9.321 1.00 82.62 188 LEU A CA 1
ATOM 1472 C C . LEU A 1 188 ? 8.902 -5.907 8.080 1.00 82.62 188 LEU A C 1
ATOM 1474 O O . LEU A 1 188 ? 8.561 -6.690 7.192 1.00 82.62 188 LEU A O 1
ATOM 1478 N N . ARG A 1 189 ? 10.050 -5.221 7.960 1.00 81.75 189 ARG A N 1
ATOM 1479 C CA . ARG A 1 189 ? 10.947 -5.405 6.808 1.00 81.75 189 ARG A CA 1
ATOM 1480 C C . ARG A 1 189 ? 11.556 -6.801 6.782 1.00 81.75 189 ARG A C 1
ATOM 1482 O O . ARG A 1 189 ? 11.685 -7.362 5.694 1.00 81.75 189 ARG A O 1
ATOM 1489 N N . LYS A 1 190 ? 11.903 -7.361 7.947 1.00 83.88 190 LYS A N 1
ATOM 1490 C CA . LYS A 1 190 ? 12.411 -8.740 8.055 1.00 83.88 190 LYS A CA 1
ATOM 1491 C C . LYS A 1 190 ? 11.339 -9.745 7.634 1.00 83.88 190 LYS A C 1
ATOM 1493 O O . LYS A 1 190 ? 11.615 -10.579 6.777 1.00 83.88 190 LYS A O 1
ATOM 1498 N N . ASP A 1 191 ? 10.113 -9.572 8.121 1.00 86.19 191 ASP A N 1
ATOM 1499 C CA . ASP A 1 191 ? 8.958 -10.391 7.733 1.00 86.19 191 ASP A CA 1
ATOM 1500 C C . ASP A 1 191 ? 8.708 -10.324 6.221 1.00 86.19 191 ASP A C 1
ATOM 1502 O O . ASP A 1 191 ? 8.553 -11.346 5.559 1.00 86.19 191 ASP A O 1
ATOM 1506 N N . CYS A 1 192 ? 8.757 -9.123 5.637 1.00 84.69 192 CYS A N 1
ATOM 1507 C CA . CYS A 1 192 ? 8.617 -8.931 4.196 1.00 84.69 192 CYS A CA 1
ATOM 1508 C C . CYS A 1 192 ? 9.688 -9.702 3.402 1.00 84.69 192 CYS A C 1
ATOM 1510 O O . CYS A 1 192 ? 9.356 -10.369 2.422 1.00 84.69 192 CYS A O 1
ATOM 1512 N N . ARG A 1 193 ? 10.964 -9.659 3.827 1.00 85.31 193 ARG A N 1
ATOM 1513 C CA . ARG A 1 193 ? 12.035 -10.454 3.192 1.00 85.31 193 ARG A CA 1
ATOM 1514 C C . ARG A 1 193 ? 11.771 -11.955 3.322 1.00 85.31 193 ARG A C 1
ATOM 1516 O O . ARG A 1 193 ? 11.963 -12.687 2.355 1.00 85.31 193 ARG A O 1
ATOM 1523 N N . LEU A 1 194 ? 11.330 -12.404 4.496 1.00 88.94 194 LEU A N 1
ATOM 1524 C CA . LEU A 1 194 ? 11.041 -13.811 4.757 1.00 88.94 194 LEU A CA 1
ATOM 1525 C C . LEU A 1 194 ? 9.893 -14.321 3.876 1.00 88.94 194 LEU A C 1
ATOM 1527 O O . LEU A 1 194 ? 9.986 -15.408 3.319 1.00 88.94 194 LEU A O 1
ATOM 1531 N N . MET A 1 195 ? 8.845 -13.521 3.674 1.00 88.19 195 MET A N 1
ATOM 1532 C CA . MET A 1 195 ? 7.730 -13.889 2.796 1.00 88.19 195 MET A CA 1
ATOM 1533 C C . MET A 1 195 ? 8.130 -13.943 1.316 1.00 88.19 195 MET A C 1
ATOM 1535 O O . MET A 1 195 ? 7.674 -14.835 0.596 1.00 88.19 195 MET A O 1
ATOM 1539 N N . GLU A 1 196 ? 9.008 -13.046 0.851 1.00 85.62 196 GLU A N 1
ATOM 1540 C CA . GLU A 1 196 ? 9.603 -13.147 -0.492 1.00 85.62 196 GLU A CA 1
ATOM 1541 C C . GLU A 1 196 ? 10.421 -14.440 -0.641 1.00 85.62 196 GLU A C 1
ATOM 1543 O O . GLU A 1 196 ? 10.281 -15.152 -1.636 1.00 85.62 196 GLU A O 1
ATOM 1548 N N . PHE A 1 197 ? 11.226 -14.779 0.369 1.00 88.75 197 PHE A N 1
ATOM 1549 C CA . PHE A 1 197 ? 12.023 -16.003 0.389 1.00 88.75 197 PHE A CA 1
ATOM 1550 C C . PHE A 1 197 ? 11.151 -17.268 0.393 1.00 88.75 197 PHE A C 1
ATOM 1552 O O . PHE A 1 197 ? 11.338 -18.144 -0.449 1.00 88.75 197 PHE A O 1
ATOM 1559 N N . ASN A 1 198 ? 10.131 -17.330 1.252 1.00 89.44 198 ASN A N 1
ATOM 1560 C CA . ASN A 1 198 ? 9.173 -18.438 1.287 1.00 89.44 198 ASN A CA 1
ATOM 1561 C C . ASN A 1 198 ? 8.424 -18.585 -0.042 1.00 89.44 198 ASN A C 1
ATOM 1563 O O . ASN A 1 198 ? 8.142 -19.696 -0.482 1.00 89.44 198 ASN A O 1
ATOM 1567 N N . SER A 1 199 ? 8.132 -17.475 -0.723 1.00 85.81 199 SER A N 1
ATOM 1568 C CA . SER A 1 199 ? 7.508 -17.511 -2.050 1.00 85.81 199 SER A CA 1
ATOM 1569 C C . SER A 1 199 ? 8.438 -18.125 -3.101 1.00 85.81 199 SER A C 1
ATOM 1571 O O . SER A 1 199 ? 7.981 -18.891 -3.951 1.00 85.81 199 SER A O 1
ATOM 1573 N N . LEU A 1 200 ? 9.744 -17.852 -3.017 1.00 86.12 200 LEU A N 1
ATOM 1574 C CA . LEU A 1 200 ? 10.749 -18.497 -3.861 1.00 86.12 200 LEU A CA 1
ATOM 1575 C C . LEU A 1 200 ? 10.875 -19.997 -3.551 1.00 86.12 200 LEU A C 1
ATOM 1577 O O . LEU A 1 200 ? 10.887 -20.796 -4.484 1.00 86.12 200 LEU A O 1
ATOM 1581 N N . ILE A 1 201 ? 10.890 -20.386 -2.270 1.00 89.44 201 ILE A N 1
ATOM 1582 C CA . ILE A 1 201 ? 10.881 -21.801 -1.860 1.00 89.44 201 ILE A CA 1
ATOM 1583 C C . ILE A 1 201 ? 9.652 -22.508 -2.429 1.00 89.44 201 ILE A C 1
ATOM 1585 O O . ILE A 1 201 ? 9.790 -23.511 -3.122 1.00 89.44 201 ILE A O 1
ATOM 1589 N N . ASN A 1 202 ? 8.457 -21.956 -2.213 1.00 87.44 202 ASN A N 1
ATOM 1590 C CA . ASN A 1 202 ? 7.211 -22.528 -2.721 1.00 87.44 202 ASN A CA 1
ATOM 1591 C C . ASN A 1 202 ? 7.232 -22.682 -4.246 1.00 87.44 202 ASN A C 1
ATOM 1593 O O . ASN A 1 202 ? 6.677 -23.642 -4.776 1.00 87.44 202 ASN A O 1
ATOM 1597 N N . LYS A 1 203 ? 7.892 -21.772 -4.973 1.00 83.00 203 LYS A N 1
ATOM 1598 C CA . LYS A 1 203 ? 8.101 -21.922 -6.416 1.00 83.00 203 LYS A CA 1
ATOM 1599 C C . LYS A 1 203 ? 8.992 -23.125 -6.739 1.00 83.00 203 LYS A C 1
ATOM 1601 O O . LYS A 1 203 ? 8.658 -23.872 -7.655 1.00 83.00 203 LYS A O 1
ATOM 1606 N N . CYS A 1 204 ? 10.102 -23.308 -6.028 1.00 86.31 204 CYS A N 1
ATOM 1607 C CA . CYS A 1 204 ? 10.993 -24.454 -6.220 1.00 86.31 204 CYS A CA 1
ATOM 1608 C C . CYS A 1 204 ? 10.282 -25.777 -5.905 1.00 86.31 204 CYS A C 1
ATOM 1610 O O . CYS A 1 204 ? 10.291 -26.674 -6.743 1.00 86.31 204 CYS A O 1
ATOM 1612 N N . LEU A 1 205 ? 9.570 -25.849 -4.776 1.00 88.88 205 LEU A N 1
ATOM 1613 C CA . LEU A 1 205 ? 8.788 -27.026 -4.379 1.00 88.88 205 LEU A CA 1
ATOM 1614 C C . LEU A 1 205 ? 7.682 -27.350 -5.391 1.00 88.88 205 LEU A C 1
ATOM 1616 O O . LEU A 1 205 ? 7.452 -28.503 -5.719 1.00 88.88 205 LEU A O 1
ATOM 1620 N N . ARG A 1 206 ? 7.021 -26.336 -5.965 1.00 85.50 206 ARG A N 1
ATOM 1621 C CA . ARG A 1 206 ? 6.032 -26.562 -7.031 1.00 85.50 206 ARG A CA 1
ATOM 1622 C C . ARG A 1 206 ? 6.646 -27.071 -8.330 1.00 85.50 206 ARG A C 1
ATOM 1624 O O . ARG A 1 206 ? 5.921 -27.682 -9.108 1.00 85.50 206 ARG A O 1
ATOM 1631 N N . LYS A 1 207 ? 7.924 -26.799 -8.611 1.00 83.94 207 LYS A N 1
ATOM 1632 C CA . LYS A 1 207 ? 8.619 -27.310 -9.805 1.00 83.94 207 LYS A CA 1
ATOM 1633 C C . LYS A 1 207 ? 9.077 -28.751 -9.620 1.00 83.94 207 LYS A C 1
ATOM 1635 O O . LYS A 1 207 ? 8.968 -29.536 -10.562 1.00 83.94 207 LYS A O 1
ATOM 1640 N N . ASP A 1 208 ? 9.529 -29.091 -8.425 1.00 87.12 208 ASP A N 1
ATOM 1641 C CA . ASP A 1 208 ? 9.975 -30.434 -8.085 1.00 87.12 208 ASP A CA 1
ATOM 1642 C C . ASP A 1 208 ? 8.802 -31.427 -7.997 1.00 87.12 208 ASP A C 1
ATOM 1644 O O . ASP A 1 208 ? 7.741 -31.109 -7.465 1.00 87.12 208 ASP A O 1
ATOM 1648 N N . ALA A 1 209 ? 8.952 -32.612 -8.591 1.00 87.12 209 ALA A N 1
ATOM 1649 C CA . ALA A 1 209 ? 7.872 -33.598 -8.639 1.00 87.12 209 ALA A CA 1
ATOM 1650 C C . ALA A 1 209 ? 7.691 -34.346 -7.319 1.00 87.12 209 ALA A C 1
ATOM 1652 O O . ALA A 1 209 ? 6.553 -34.640 -6.958 1.00 87.12 209 ALA A O 1
ATOM 1653 N N . GLU A 1 210 ? 8.784 -34.609 -6.603 1.00 89.94 210 GLU A N 1
ATOM 1654 C CA . GLU A 1 210 ? 8.753 -35.298 -5.312 1.00 89.94 210 GLU A CA 1
ATOM 1655 C C . GLU A 1 210 ? 8.076 -34.432 -4.249 1.00 89.94 210 GLU A C 1
ATOM 1657 O O . GLU A 1 210 ? 7.218 -34.911 -3.523 1.00 89.94 210 GLU A O 1
ATOM 1662 N N . SER A 1 211 ? 8.359 -33.129 -4.248 1.00 86.44 211 SER A N 1
ATOM 1663 C CA . SER A 1 211 ? 7.759 -32.142 -3.342 1.00 86.44 211 SER A CA 1
ATOM 1664 C C . SER A 1 211 ? 6.254 -31.914 -3.551 1.00 86.44 211 SER A C 1
ATOM 1666 O O . SER A 1 211 ? 5.601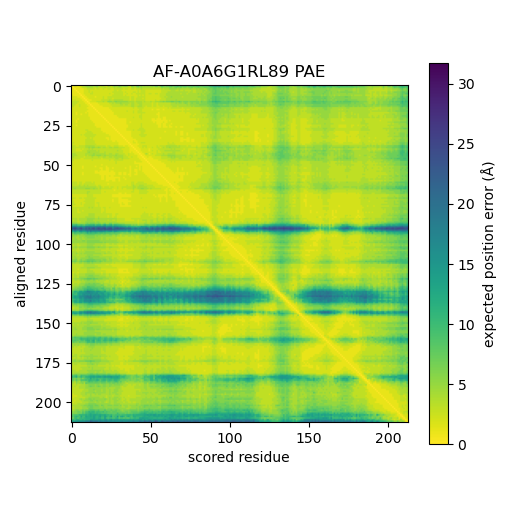 -31.322 -2.692 1.00 86.44 211 SER A O 1
ATOM 1668 N N . ARG A 1 212 ? 5.698 -32.310 -4.706 1.00 84.06 212 ARG A N 1
ATOM 1669 C CA . ARG A 1 212 ? 4.254 -32.219 -4.998 1.00 84.06 212 ARG A CA 1
ATOM 1670 C C . ARG A 1 212 ? 3.470 -33.464 -4.578 1.00 84.06 212 ARG A C 1
ATOM 1672 O O . ARG A 1 212 ? 2.241 -33.404 -4.603 1.00 84.06 212 ARG A O 1
ATOM 1679 N N . ARG A 1 213 ? 4.160 -34.575 -4.318 1.00 67.94 213 ARG A N 1
ATOM 1680 C CA . ARG A 1 213 ? 3.567 -35.862 -3.952 1.00 67.94 213 ARG A CA 1
ATOM 1681 C C . ARG A 1 213 ? 3.277 -35.913 -2.457 1.00 67.94 213 ARG A C 1
ATOM 1683 O O . ARG A 1 213 ? 2.259 -36.552 -2.118 1.00 67.94 213 ARG A O 1
#

Foldseek 3Di:
DLVLLVCCLPPDVVVNVVSLVVLLVVCLVPVQLSLVSLLCQCPDPDPSSVVSSVSSQVVNCVVPVVCVLVSVLSNVLSVLLLCVLPPDDDPPDQKAFCVPRRVVNFVSLQPPSRDWHWDCDPLQNQFDDDPDDDDDPPDDRRDDDTWTFNGWGTIWGFDPDPQRWTWTWTQTPVRDIDIDIRGPPDDCPVVVVVSNVVVVVVSVLVVDPVSVD

Sequence (213 aa):
FSQLISRICHSHDEVFAVLMVIVAKVFLAYPQQAMWMMTAVSKSSYSTRVNRCKEILNKAIHMKESLGKFIGDAARLTDKLLELCNKPVDGNSSTLSMNIHFKTLKRLVEEHTFSEILIPLQSVMIPTLPSIPGTHANHDPFPGRWAYIAGFDDTVEILASLQKPKKITLKGSDGKSYIMMCKPKDDLRKDCRLMEFNSLINKCLRKDAESRR

Mean predicted aligned error: 4.83 Å

Solvent-accessible surface area (backbone atoms only — not comparable to full-atom values): 12270 Å² total; per-residue (Å²): 110,72,73,56,65,75,48,58,75,48,87,52,63,69,61,33,54,54,49,38,54,53,53,23,55,49,31,72,76,38,45,66,54,42,46,69,62,45,51,69,38,56,71,42,92,48,63,68,47,24,50,48,43,48,53,29,52,49,52,32,24,76,75,39,61,80,47,46,61,46,53,52,46,52,51,55,48,51,53,42,51,48,50,59,35,61,54,84,76,62,95,86,61,52,64,47,44,33,75,74,78,36,43,67,52,46,49,52,49,58,37,88,84,46,62,87,42,63,55,87,43,69,68,61,60,48,70,54,72,80,93,64,90,79,90,63,92,85,66,65,41,53,68,75,84,87,34,28,53,50,36,62,52,4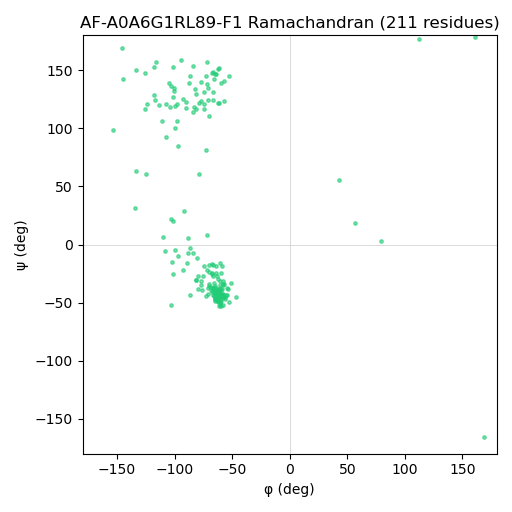8,64,29,39,39,46,97,52,98,68,47,35,34,40,38,36,35,29,28,69,76,76,45,80,45,82,45,79,32,61,39,98,58,77,59,63,61,57,52,53,50,53,55,49,51,51,53,50,52,51,52,38,68,70,38,69,74,72,69,108